Protein AF-A0A9E0XDL9-F1 (afdb_monomer_lite)

Sequence (197 aa):
MTEPNRFPDSVFDRIGFYLPAEQRASFFRYVANLRTLNPNDELLVLAEGMALFTCIARQVPEALGSEREKLLAEFARLCAKHETATTNATADVRTLFAAHQKLLEQNIAAWQNKEQHAAQSLDRIAKRFEETANQCAARLQSTCGELQSATKEHLTAATKAQNWVARVSLETRAWPYFGCTAGGALLALAVAHFLKP

Foldseek 3Di:
DPPDDPADVHLLVVVLVVDDPVCNVVSVVVVVVLVPDDPPDPVNVVVSVVSVVVVCVVVVVVVVVVVVVVVVVVVVVVVVVVVVVVVVVVVVVVVVVVVVVVVVVVVVVVVVVVVVVVVVVVVVVVVVVVVVVVVVVVVVVVVVVVVVVVVVVVVVVVVVVVVVVVVVVVVVVCVVVVVVVVVVVVVVVVVVVVPDD

Secondary structure (DSSP, 8-state):
-PPP-S-TT-HHHHHHHHS-HHHHHHHHHHHHHHTTS-TT-HHHHHHHHHHHHHHHHHHHHHHHHHHHHHHHHHHHHHHHHHHHHHHHHHHHHHHHHHHHHHHHHHHHHHHHHHHHHHHHHHHHHHHHHHHHHHHHHHHHHHHHHHHHHHHHHHHHHHHHHHHHHHHHHHHHHHHHHHHHHHHHHHHHHHHHHH---

Radius of gyration: 73.57 Å; chains: 1; bounding box: 126×36×202 Å

pLDDT: mean 85.9, std 15.38, range [40.66, 98.31]

Structure (mmCIF, N/CA/C/O backbone):
data_AF-A0A9E0XDL9-F1
#
_entry.id   AF-A0A9E0XDL9-F1
#
loop_
_atom_site.group_PDB
_atom_site.id
_atom_site.type_symbol
_atom_site.label_atom_id
_atom_site.label_alt_id
_atom_site.label_comp_id
_atom_site.label_asym_id
_atom_site.label_entity_id
_atom_site.label_seq_id
_atom_site.pdbx_PDB_ins_code
_atom_site.Cartn_x
_atom_site.Cartn_y
_atom_site.Cartn_z
_atom_site.occupancy
_atom_site.B_iso_or_equiv
_atom_site.auth_seq_id
_atom_site.auth_comp_id
_atom_site.auth_asym_id
_atom_site.auth_atom_id
_atom_site.pdbx_PDB_model_num
ATOM 1 N N . MET A 1 1 ? 50.343 28.658 -40.336 1.00 40.66 1 MET A N 1
ATOM 2 C CA . MET A 1 1 ? 49.157 27.931 -39.846 1.00 40.66 1 MET A CA 1
ATOM 3 C C . MET A 1 1 ? 48.959 26.758 -40.783 1.00 40.66 1 MET A C 1
ATOM 5 O O . MET A 1 1 ? 48.696 26.987 -41.952 1.00 40.66 1 MET A O 1
ATOM 9 N N . THR A 1 2 ? 49.239 25.540 -40.333 1.00 47.91 2 THR A N 1
ATOM 10 C CA . THR A 1 2 ? 49.012 24.319 -41.114 1.00 47.91 2 THR A CA 1
ATOM 11 C C . THR A 1 2 ? 47.506 24.113 -41.221 1.00 47.91 2 THR A C 1
ATOM 13 O O . THR A 1 2 ? 46.828 24.105 -40.193 1.00 47.91 2 THR A O 1
ATOM 16 N N . GLU A 1 3 ? 46.975 24.028 -42.441 1.00 56.47 3 GLU A N 1
ATOM 17 C CA . GLU A 1 3 ? 45.549 23.778 -42.649 1.00 56.47 3 GLU A CA 1
ATOM 18 C C . GLU A 1 3 ? 45.154 22.459 -41.963 1.00 56.47 3 GLU A C 1
ATOM 20 O O . GLU A 1 3 ? 45.900 21.477 -42.054 1.00 56.47 3 GLU A O 1
ATOM 25 N N . PRO A 1 4 ? 44.032 22.428 -41.219 1.00 60.19 4 PRO A N 1
ATOM 26 C CA . PRO A 1 4 ? 43.606 21.224 -40.527 1.00 60.19 4 PRO A CA 1
ATOM 27 C C . PRO A 1 4 ? 43.381 20.115 -41.552 1.00 60.19 4 PRO A C 1
ATOM 29 O O . PRO A 1 4 ? 42.700 20.317 -42.558 1.00 60.19 4 PRO A O 1
ATOM 32 N N . ASN A 1 5 ? 43.948 18.935 -41.291 1.00 63.34 5 ASN A N 1
ATOM 33 C CA . ASN A 1 5 ? 43.618 17.740 -42.054 1.00 63.34 5 ASN A CA 1
ATOM 34 C C . ASN A 1 5 ? 42.093 17.564 -41.970 1.00 63.34 5 ASN A C 1
ATOM 36 O O . ASN A 1 5 ? 41.563 17.376 -40.876 1.00 63.34 5 ASN A O 1
ATOM 40 N N . ARG A 1 6 ? 41.390 17.684 -43.102 1.00 64.06 6 ARG A N 1
ATOM 41 C CA . ARG A 1 6 ? 39.929 17.512 -43.177 1.00 64.06 6 ARG A CA 1
ATOM 42 C C . ARG A 1 6 ? 39.499 16.051 -43.303 1.00 64.06 6 ARG A C 1
ATOM 44 O O . ARG A 1 6 ? 38.322 15.734 -43.179 1.00 64.06 6 ARG A O 1
ATOM 51 N N . PHE A 1 7 ? 40.462 15.149 -43.495 1.00 64.56 7 PHE A N 1
ATOM 52 C CA . PHE A 1 7 ? 40.232 13.718 -43.672 1.00 64.56 7 PHE A CA 1
ATOM 53 C C . PHE A 1 7 ? 40.829 12.777 -42.594 1.00 64.56 7 PHE A C 1
ATOM 55 O O . PHE A 1 7 ? 41.010 11.600 -42.915 1.00 64.56 7 PHE A O 1
ATOM 62 N N . PRO A 1 8 ? 41.154 13.181 -41.347 1.00 53.66 8 PRO A N 1
ATOM 63 C CA . PRO A 1 8 ? 41.565 12.224 -40.328 1.00 53.66 8 PRO A CA 1
ATOM 64 C C . PRO A 1 8 ? 40.328 11.430 -39.886 1.00 53.66 8 PRO A C 1
ATOM 66 O O . PRO A 1 8 ? 39.289 12.017 -39.592 1.00 53.66 8 PRO A O 1
ATOM 69 N N . ASP A 1 9 ? 40.427 10.098 -39.901 1.00 60.62 9 ASP A N 1
ATOM 70 C CA . ASP A 1 9 ? 39.333 9.165 -39.585 1.00 60.62 9 ASP A CA 1
ATOM 71 C C . ASP A 1 9 ? 38.046 9.429 -40.392 1.00 60.62 9 ASP A C 1
ATOM 73 O O . ASP A 1 9 ? 36.953 9.583 -39.837 1.00 60.62 9 ASP A O 1
ATOM 77 N N . SER A 1 10 ? 38.186 9.536 -41.722 1.00 68.88 10 SER A N 1
ATOM 78 C CA . SER A 1 10 ? 37.184 10.183 -42.572 1.00 68.88 10 SER A CA 1
ATOM 79 C C . SER A 1 10 ? 35.778 9.582 -42.423 1.00 68.88 10 SER A C 1
ATOM 81 O O . SER A 1 10 ? 35.552 8.375 -42.528 1.00 68.88 10 SER A O 1
ATOM 83 N N . VAL A 1 11 ? 34.793 10.461 -42.217 1.00 79.62 11 VAL A N 1
ATOM 84 C CA . VAL A 1 11 ? 33.354 10.136 -42.190 1.00 79.62 11 VAL A CA 1
ATOM 85 C C . VAL A 1 11 ? 32.950 9.332 -43.434 1.00 79.62 11 VAL A C 1
ATOM 87 O O . VAL A 1 11 ? 32.096 8.448 -43.369 1.00 79.62 11 VAL A O 1
ATOM 90 N N . PHE A 1 12 ? 33.630 9.579 -44.554 1.00 86.25 12 PHE A N 1
ATOM 91 C CA . PHE A 1 12 ? 33.485 8.827 -45.790 1.00 86.25 12 PHE A CA 1
ATOM 92 C C . PHE A 1 12 ? 33.880 7.353 -45.643 1.00 86.25 12 PHE A C 1
ATOM 94 O O . PHE A 1 12 ? 33.123 6.494 -46.082 1.00 86.25 12 PHE A O 1
ATOM 101 N N . ASP A 1 13 ? 34.987 7.024 -44.974 1.00 86.88 13 ASP A N 1
ATOM 102 C CA . ASP A 1 13 ? 35.375 5.625 -44.745 1.00 86.88 13 ASP A CA 1
ATOM 103 C C . ASP A 1 13 ? 34.307 4.886 -43.923 1.00 86.88 13 ASP A C 1
ATOM 105 O O . ASP A 1 13 ? 33.938 3.756 -44.250 1.00 86.88 13 ASP A O 1
ATOM 109 N N . ARG A 1 14 ? 33.711 5.562 -42.928 1.00 86.31 14 ARG A N 1
ATOM 110 C CA . ARG A 1 14 ? 32.585 5.030 -42.139 1.00 86.31 14 ARG A CA 1
ATOM 111 C C . ARG A 1 14 ? 31.349 4.754 -43.000 1.00 86.31 14 ARG A C 1
ATOM 113 O O . ARG A 1 14 ? 30.738 3.696 -42.864 1.00 86.31 14 ARG A O 1
ATOM 120 N N . ILE A 1 15 ? 31.012 5.664 -43.915 1.00 88.94 15 ILE A N 1
ATOM 121 C CA . ILE A 1 15 ? 29.925 5.463 -44.888 1.00 88.94 15 ILE A CA 1
ATOM 122 C C . ILE A 1 15 ? 30.228 4.281 -45.809 1.00 88.94 15 ILE A C 1
ATOM 124 O O . ILE A 1 15 ? 29.339 3.471 -46.068 1.00 88.94 15 ILE A O 1
ATOM 128 N N . GLY A 1 16 ? 31.482 4.124 -46.240 1.00 88.12 16 GLY A N 1
ATOM 129 C CA . GLY A 1 16 ? 31.923 2.991 -47.050 1.00 88.12 16 GLY A CA 1
ATOM 130 C C . GLY A 1 16 ? 31.598 1.635 -46.413 1.00 88.12 16 GLY A C 1
ATOM 131 O O . GLY A 1 16 ? 31.180 0.715 -47.116 1.00 88.12 16 GLY A O 1
ATOM 132 N N . PHE A 1 17 ? 31.691 1.511 -45.084 1.00 85.38 17 PHE A N 1
ATOM 133 C CA . PHE A 1 17 ? 31.287 0.290 -44.373 1.00 85.38 17 PHE A CA 1
ATOM 134 C C . PHE A 1 17 ? 29.773 0.044 -44.382 1.00 85.38 17 PHE A C 1
ATOM 136 O O . PHE A 1 17 ? 29.347 -1.113 -44.384 1.00 85.38 17 PHE A O 1
ATOM 143 N N . TYR A 1 18 ? 28.956 1.099 -44.427 1.00 85.69 18 TYR A N 1
ATOM 144 C CA . TYR A 1 18 ? 27.495 0.986 -44.478 1.00 85.69 18 TYR A CA 1
ATOM 145 C C . TYR A 1 18 ? 26.959 0.620 -45.865 1.00 85.69 18 TYR A C 1
ATOM 147 O O . TYR A 1 18 ? 25.835 0.126 -45.965 1.00 85.69 18 TYR A O 1
ATOM 155 N N . LEU A 1 19 ? 27.736 0.846 -46.926 1.00 88.69 19 LEU A N 1
ATOM 156 C CA . LEU A 1 19 ? 27.315 0.548 -48.293 1.00 88.69 19 LEU A CA 1
ATOM 157 C C . LEU A 1 19 ? 27.402 -0.957 -48.614 1.00 88.69 19 LEU A C 1
ATOM 159 O O . LEU A 1 19 ? 28.302 -1.645 -48.112 1.00 88.69 19 LEU A O 1
ATOM 163 N N . PRO A 1 20 ? 26.523 -1.481 -49.492 1.00 92.25 20 PRO A N 1
ATOM 164 C CA . PRO A 1 20 ? 26.656 -2.821 -50.062 1.00 92.25 20 PRO A CA 1
ATOM 165 C C . PRO A 1 20 ? 27.993 -2.999 -50.786 1.00 92.25 20 PRO A C 1
ATOM 167 O O . PRO A 1 20 ? 28.496 -2.053 -51.393 1.00 92.25 20 PRO A O 1
ATOM 170 N N . ALA A 1 21 ? 28.549 -4.215 -50.765 1.00 89.56 21 ALA A N 1
ATOM 171 C CA . ALA A 1 21 ? 29.882 -4.507 -51.307 1.00 89.56 21 ALA A CA 1
ATOM 172 C C . ALA A 1 21 ? 30.071 -4.021 -52.758 1.00 89.56 21 ALA A C 1
ATOM 174 O O . ALA A 1 21 ? 31.115 -3.462 -53.088 1.00 89.56 21 ALA A O 1
ATOM 175 N N . GLU A 1 22 ? 29.030 -4.146 -53.581 1.00 92.25 22 GLU A N 1
ATOM 176 C CA . GLU A 1 22 ? 29.006 -3.732 -54.989 1.00 92.25 22 GLU A CA 1
ATOM 177 C C . GLU A 1 22 ? 29.182 -2.215 -55.187 1.00 92.25 22 GLU A C 1
ATOM 179 O O . GLU A 1 22 ? 29.726 -1.774 -56.197 1.00 92.25 22 GLU A O 1
ATOM 184 N N . GLN A 1 23 ? 28.763 -1.397 -54.217 1.00 91.06 23 GLN A N 1
ATOM 185 C CA . GLN A 1 23 ? 28.788 0.067 -54.317 1.00 91.06 23 GLN A CA 1
ATOM 186 C C . GLN A 1 23 ? 30.051 0.688 -53.704 1.00 91.06 23 GLN A C 1
ATOM 188 O O . GL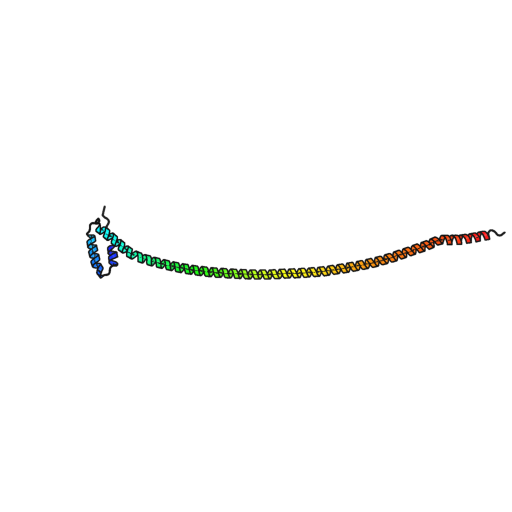N A 1 23 ? 30.403 1.824 -54.030 1.00 91.06 23 GLN A O 1
ATOM 193 N N . ARG A 1 24 ? 30.767 -0.054 -52.847 1.00 90.75 24 ARG A N 1
ATOM 194 C CA . ARG A 1 24 ? 31.931 0.454 -52.097 1.00 90.75 24 ARG A CA 1
ATOM 195 C C . ARG A 1 24 ? 33.054 0.934 -53.007 1.00 90.75 24 ARG A C 1
ATOM 197 O O . ARG A 1 24 ? 33.595 2.010 -52.779 1.00 90.75 24 ARG A O 1
ATOM 204 N N . ALA A 1 25 ? 33.382 0.169 -54.048 1.00 90.69 25 ALA A N 1
ATOM 205 C CA . ALA A 1 25 ? 34.462 0.519 -54.972 1.00 90.69 25 ALA A CA 1
ATOM 206 C C . ALA A 1 25 ? 34.190 1.854 -55.691 1.00 90.69 25 ALA A C 1
ATOM 208 O O . ALA A 1 25 ? 35.051 2.734 -55.736 1.00 90.69 25 ALA A O 1
ATOM 209 N N . SER A 1 26 ? 32.966 2.033 -56.195 1.00 91.06 26 SER A N 1
ATOM 210 C CA . SER A 1 26 ? 32.532 3.271 -56.851 1.00 91.06 26 SER A CA 1
ATOM 211 C C . SER A 1 26 ? 32.531 4.458 -55.888 1.00 91.06 26 SER A C 1
ATOM 213 O O . SER A 1 26 ? 32.991 5.542 -56.247 1.00 91.06 26 SER A O 1
ATOM 215 N N . PHE A 1 27 ? 32.072 4.242 -54.654 1.00 90.88 27 PHE A N 1
ATOM 216 C CA . PHE A 1 27 ? 32.066 5.255 -53.605 1.00 90.88 27 PHE A CA 1
ATOM 217 C C . PHE A 1 27 ? 33.485 5.703 -53.226 1.00 90.88 27 PHE A C 1
ATOM 219 O O . PHE A 1 27 ? 33.768 6.897 -53.232 1.00 90.88 27 PHE A O 1
ATOM 226 N N . PHE A 1 28 ? 34.418 4.778 -52.983 1.00 89.94 28 PHE A N 1
ATOM 227 C CA . PHE A 1 28 ? 35.798 5.145 -52.649 1.00 89.94 28 PHE A CA 1
ATOM 228 C C . PHE A 1 28 ? 36.526 5.837 -53.803 1.00 89.94 28 PHE A C 1
ATOM 230 O O . PHE A 1 28 ? 37.341 6.727 -53.560 1.00 89.94 28 PHE A O 1
ATOM 237 N N . ARG A 1 29 ? 36.195 5.507 -55.059 1.00 90.69 29 ARG A N 1
ATOM 238 C CA . ARG A 1 29 ? 36.693 6.252 -56.224 1.00 90.69 29 ARG A CA 1
ATOM 239 C C . ARG A 1 29 ? 36.191 7.699 -56.230 1.00 90.69 29 ARG A C 1
ATOM 241 O O . ARG A 1 29 ? 36.959 8.607 -56.526 1.00 90.69 29 ARG A O 1
ATOM 248 N N . TYR A 1 30 ? 34.930 7.925 -55.866 1.00 88.75 30 TYR A N 1
ATOM 249 C CA . TYR A 1 30 ? 34.380 9.273 -55.708 1.00 88.75 30 TYR A CA 1
ATOM 250 C C . TYR A 1 30 ? 35.056 10.039 -54.559 1.00 88.75 30 TYR A C 1
ATOM 252 O O . TYR A 1 30 ? 35.463 11.183 -54.739 1.00 88.75 30 TYR A O 1
ATOM 260 N N . VAL A 1 31 ? 35.277 9.393 -53.411 1.00 88.56 31 VAL A N 1
ATOM 261 C CA . VAL A 1 31 ? 35.998 9.983 -52.266 1.00 88.56 31 VAL A CA 1
ATOM 262 C C . VAL A 1 31 ? 37.446 10.332 -52.626 1.00 88.56 31 VAL A C 1
ATOM 264 O O . VAL A 1 31 ? 37.942 11.382 -52.222 1.00 88.56 31 VAL A O 1
ATOM 267 N N . ALA A 1 32 ? 38.125 9.498 -53.420 1.00 87.81 32 ALA A N 1
ATOM 268 C CA . ALA A 1 32 ? 39.466 9.798 -53.918 1.00 87.81 32 ALA A CA 1
ATOM 269 C C . ALA A 1 32 ? 39.489 11.071 -54.779 1.00 87.81 32 ALA A C 1
ATOM 271 O O . ALA A 1 32 ? 40.411 11.869 -54.638 1.00 87.81 32 ALA A O 1
ATOM 272 N N . ASN A 1 33 ? 38.454 11.303 -55.595 1.00 88.12 33 ASN A N 1
ATOM 273 C CA . ASN A 1 33 ? 38.317 12.549 -56.349 1.00 88.12 33 ASN A CA 1
ATOM 274 C C . ASN A 1 33 ? 38.070 13.746 -55.418 1.00 88.12 33 ASN A C 1
ATOM 276 O O . ASN A 1 33 ? 38.718 14.774 -55.584 1.00 88.12 33 ASN A O 1
ATOM 280 N N . LEU A 1 34 ? 37.208 13.617 -54.403 1.00 86.12 34 LEU A N 1
ATOM 281 C CA . LEU A 1 34 ? 36.960 14.696 -53.433 1.00 86.12 34 LEU A CA 1
ATOM 282 C C . LEU A 1 34 ? 38.228 15.136 -52.683 1.00 86.12 34 LEU A C 1
ATOM 284 O O . LEU A 1 34 ? 38.388 16.318 -52.401 1.00 86.12 34 LEU A O 1
ATOM 288 N N . ARG A 1 35 ? 39.164 14.214 -52.418 1.00 84.25 35 ARG A N 1
ATOM 289 C CA . ARG A 1 35 ? 40.460 14.514 -51.776 1.00 84.25 35 ARG A CA 1
ATOM 290 C C . ARG A 1 35 ? 41.393 15.382 -52.633 1.00 84.25 35 ARG A C 1
ATOM 292 O O . ARG A 1 35 ? 42.390 15.871 -52.114 1.00 84.25 35 ARG A O 1
ATOM 299 N N . THR A 1 36 ? 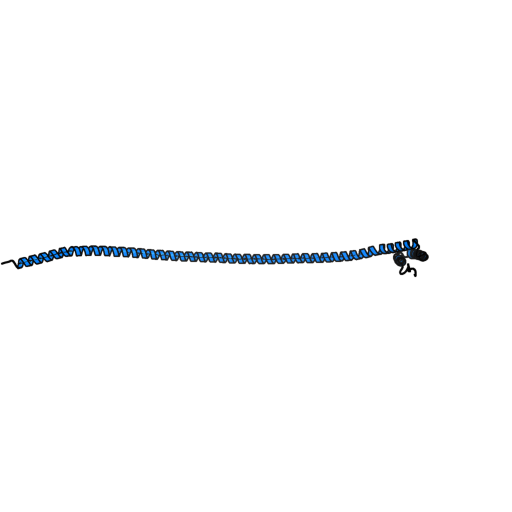41.095 15.552 -53.923 1.00 87.06 36 THR A N 1
ATOM 300 C CA . THR A 1 36 ? 41.867 16.416 -54.838 1.00 87.06 36 THR A CA 1
ATOM 301 C C . THR A 1 36 ? 41.352 17.855 -54.897 1.00 87.06 36 THR A C 1
ATOM 303 O O . THR A 1 36 ? 42.033 18.713 -55.457 1.00 87.06 36 THR A O 1
ATOM 306 N N . LEU A 1 37 ? 40.171 18.129 -54.329 1.00 85.00 37 LEU A N 1
ATOM 307 C CA . LEU A 1 37 ? 39.573 19.463 -54.317 1.00 85.00 37 LEU A CA 1
ATOM 308 C C . LEU A 1 37 ? 40.304 20.402 -53.350 1.00 85.00 37 LEU A C 1
ATOM 310 O O . LEU A 1 37 ? 40.953 19.966 -52.397 1.00 85.00 37 LEU A O 1
ATOM 314 N N . ASN A 1 38 ? 40.179 21.711 -53.593 1.00 84.56 38 ASN A N 1
ATOM 315 C CA . ASN A 1 38 ? 40.710 22.717 -52.678 1.00 84.56 38 ASN A CA 1
ATOM 316 C C . ASN A 1 38 ? 40.010 22.576 -51.312 1.00 84.56 38 ASN A C 1
ATOM 318 O O . ASN A 1 38 ? 38.789 22.427 -51.276 1.00 84.56 38 ASN A O 1
ATOM 322 N N . PRO A 1 39 ? 40.730 22.664 -50.182 1.00 79.50 39 PRO A N 1
ATOM 323 C CA . PRO A 1 39 ? 40.111 22.630 -48.861 1.00 79.50 39 PRO A CA 1
ATOM 324 C C . PRO A 1 39 ? 38.979 23.652 -48.687 1.00 79.50 39 PRO A C 1
ATOM 326 O O . PRO A 1 39 ? 38.000 23.361 -48.017 1.00 79.50 39 PRO A O 1
ATOM 329 N N . ASN A 1 40 ? 39.050 24.826 -49.314 1.00 81.06 40 ASN A N 1
ATOM 330 C CA . ASN A 1 40 ? 38.005 25.853 -49.232 1.00 81.06 40 ASN A CA 1
ATOM 331 C C . ASN A 1 40 ? 36.933 25.742 -50.331 1.00 81.06 40 ASN A C 1
ATOM 333 O O . ASN A 1 40 ? 36.144 26.668 -50.501 1.00 81.06 40 ASN A O 1
ATOM 337 N N . ASP A 1 41 ? 36.898 24.636 -51.076 1.00 88.25 41 ASP A N 1
ATOM 338 C CA . ASP A 1 41 ? 35.874 24.377 -52.087 1.00 88.25 41 ASP A CA 1
ATOM 339 C C . ASP A 1 41 ? 34.503 24.143 -51.426 1.00 88.25 41 ASP A C 1
ATOM 341 O O . ASP A 1 41 ? 34.346 23.292 -50.543 1.00 88.25 41 ASP A O 1
ATOM 345 N N . GLU A 1 42 ? 33.493 24.900 -51.854 1.00 87.44 42 GLU A N 1
ATOM 346 C CA . GLU A 1 42 ? 32.126 24.813 -51.332 1.00 87.44 42 GLU A CA 1
ATOM 347 C C . GLU A 1 42 ? 31.508 23.423 -51.546 1.00 87.44 42 GLU A C 1
ATOM 349 O O . GLU A 1 42 ? 30.749 22.944 -50.700 1.00 87.44 42 GLU A O 1
ATOM 354 N N . LEU A 1 43 ? 31.865 22.733 -52.637 1.00 86.50 43 LEU A N 1
ATOM 355 C CA . LEU A 1 43 ? 31.385 21.379 -52.921 1.00 86.50 43 LEU A CA 1
ATOM 356 C C . LEU A 1 43 ? 31.984 20.355 -51.958 1.00 86.50 43 LEU A C 1
ATOM 358 O O . LEU A 1 43 ? 31.297 19.405 -51.575 1.00 86.50 43 LEU A O 1
ATOM 362 N N . LEU A 1 44 ? 33.237 20.551 -51.537 1.00 86.44 44 LEU A N 1
ATOM 363 C CA . LEU A 1 44 ? 33.864 19.701 -50.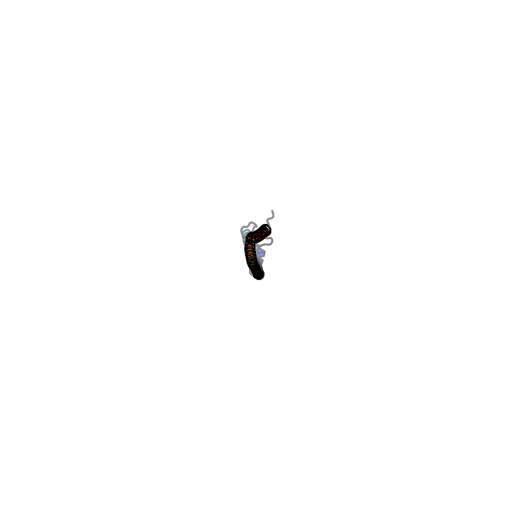528 1.00 86.44 44 LEU A CA 1
ATOM 364 C C . LEU A 1 44 ? 33.185 19.894 -49.166 1.00 86.44 44 LEU A C 1
ATOM 366 O O . LEU A 1 44 ? 32.821 18.909 -48.524 1.00 86.44 44 LEU A O 1
ATOM 370 N N . VAL A 1 45 ? 32.923 21.145 -48.772 1.00 86.19 45 VAL A N 1
ATOM 371 C CA . VAL A 1 45 ? 32.192 21.470 -47.532 1.00 86.19 45 VAL A CA 1
ATOM 372 C C . VAL A 1 45 ? 30.784 20.863 -47.541 1.00 86.19 45 VAL A C 1
ATOM 374 O O . VAL A 1 45 ? 30.347 20.275 -46.549 1.00 86.19 45 VAL A O 1
ATOM 377 N N . LEU A 1 46 ? 30.072 20.950 -48.669 1.00 88.62 46 LEU A N 1
ATOM 378 C CA . LEU A 1 46 ? 28.751 20.342 -48.822 1.00 88.62 46 LEU A CA 1
ATOM 379 C C . LEU A 1 46 ? 28.812 18.810 -48.712 1.00 88.62 46 LEU A C 1
ATOM 381 O O . LEU A 1 46 ? 27.996 18.212 -48.008 1.00 88.62 46 LEU A O 1
ATOM 385 N N . ALA A 1 47 ? 29.781 18.172 -49.373 1.00 87.31 47 ALA A N 1
ATOM 386 C CA . ALA A 1 47 ? 29.961 16.723 -49.326 1.00 87.31 47 ALA A CA 1
ATOM 387 C C . ALA A 1 47 ? 30.289 16.225 -47.908 1.00 87.31 47 ALA A C 1
ATOM 389 O O . ALA A 1 47 ? 29.755 15.201 -47.479 1.00 87.31 47 ALA A O 1
ATOM 390 N N . GLU A 1 48 ? 31.116 16.960 -47.161 1.00 85.50 48 GLU A N 1
ATOM 391 C CA . GLU A 1 48 ? 31.417 16.689 -45.750 1.00 85.50 48 GLU A CA 1
ATOM 392 C C . GLU A 1 48 ? 30.163 16.812 -44.873 1.00 85.50 48 GLU A C 1
ATOM 394 O O . GLU A 1 48 ? 29.869 15.913 -44.080 1.00 85.50 48 GLU A O 1
ATOM 399 N N . GLY A 1 49 ? 29.373 17.874 -45.064 1.00 87.25 49 GLY A N 1
ATOM 400 C CA . GLY A 1 49 ? 28.097 18.056 -44.371 1.00 87.25 49 GLY A CA 1
ATOM 401 C C . GLY A 1 49 ? 27.129 16.901 -44.636 1.00 87.25 49 GLY A C 1
ATOM 402 O O . GLY A 1 49 ? 26.595 16.304 -43.700 1.00 87.25 49 GLY A O 1
ATOM 403 N N . MET A 1 50 ? 26.950 16.517 -45.902 1.00 89.75 50 MET A N 1
ATOM 404 C CA . MET A 1 50 ? 26.105 15.379 -46.285 1.00 89.75 50 MET A CA 1
ATOM 405 C C . MET A 1 50 ? 26.612 14.050 -45.714 1.00 89.75 50 MET A C 1
ATOM 407 O O . MET A 1 50 ? 25.809 13.210 -45.297 1.00 89.75 50 MET A O 1
ATOM 411 N N . ALA A 1 51 ? 27.930 13.852 -45.658 1.00 87.44 51 ALA A N 1
ATOM 412 C CA . ALA A 1 51 ? 28.526 12.665 -45.059 1.00 87.44 51 ALA A CA 1
ATOM 413 C C . ALA A 1 51 ? 28.234 12.589 -43.551 1.00 87.44 51 ALA A C 1
ATOM 415 O O . ALA A 1 51 ? 27.844 11.534 -43.037 1.00 87.44 51 ALA A O 1
ATOM 416 N N . LEU A 1 52 ? 28.343 13.718 -42.846 1.00 87.62 52 LEU A N 1
ATOM 417 C CA . LEU A 1 52 ? 27.998 13.806 -41.431 1.00 87.62 52 LEU A CA 1
ATOM 418 C C . LEU A 1 52 ? 26.509 13.516 -41.203 1.00 87.62 52 LEU A C 1
ATOM 420 O O . LEU A 1 52 ? 26.174 12.673 -40.370 1.00 87.62 52 LEU A O 1
ATOM 424 N N . PHE A 1 53 ? 25.620 14.135 -41.989 1.00 90.19 53 PHE A N 1
ATOM 425 C CA . PHE A 1 53 ? 24.180 13.864 -41.928 1.00 90.19 53 PHE A CA 1
ATOM 426 C C . PHE A 1 53 ? 23.858 12.392 -42.182 1.00 90.19 53 PHE A C 1
ATOM 428 O O . PHE A 1 53 ? 23.047 11.819 -41.461 1.00 90.19 53 PHE A O 1
ATOM 435 N N . THR A 1 54 ? 24.522 11.756 -43.148 1.00 89.75 54 THR A N 1
ATOM 436 C CA . THR A 1 54 ? 24.340 10.327 -43.448 1.00 89.75 54 THR A CA 1
ATOM 437 C C . THR A 1 54 ? 24.727 9.450 -42.255 1.00 89.75 54 THR A C 1
ATOM 439 O O . THR A 1 54 ? 24.004 8.515 -41.908 1.00 89.75 54 THR A O 1
ATOM 442 N N . CYS A 1 55 ? 25.837 9.766 -41.581 1.00 88.62 55 CYS A N 1
ATOM 443 C CA . CYS A 1 55 ? 26.247 9.053 -40.373 1.00 88.62 55 CYS A CA 1
ATOM 444 C C . CYS A 1 55 ? 25.248 9.237 -39.224 1.00 88.62 55 CYS A C 1
ATOM 446 O O . CYS A 1 55 ? 24.859 8.252 -38.595 1.00 88.62 55 CYS A O 1
ATOM 448 N N . ILE A 1 56 ? 24.799 10.471 -38.977 1.00 90.19 56 ILE A N 1
ATOM 449 C CA . ILE A 1 56 ? 23.822 10.789 -37.924 1.00 90.19 56 ILE A CA 1
ATOM 450 C C . ILE A 1 56 ? 22.484 10.096 -38.202 1.00 90.19 56 ILE A C 1
ATOM 452 O O . ILE A 1 56 ? 21.932 9.450 -37.313 1.00 90.19 56 ILE A O 1
ATOM 456 N N . ALA A 1 57 ? 21.990 10.163 -39.441 1.00 90.75 57 ALA A N 1
ATOM 457 C CA . ALA A 1 57 ? 20.724 9.560 -39.851 1.00 90.75 57 ALA A CA 1
ATOM 458 C C . ALA A 1 57 ? 20.692 8.040 -39.642 1.00 90.75 57 ALA A C 1
ATOM 460 O O . ALA A 1 57 ? 19.620 7.472 -39.448 1.00 90.75 57 ALA A O 1
ATOM 461 N N . ARG A 1 58 ? 21.856 7.383 -39.649 1.00 88.81 58 ARG A N 1
ATOM 462 C CA . ARG A 1 58 ? 21.973 5.955 -39.347 1.00 88.81 58 ARG A CA 1
ATOM 463 C C . ARG A 1 58 ? 22.155 5.665 -37.855 1.00 88.81 58 ARG A C 1
ATOM 465 O O . ARG A 1 58 ? 21.538 4.734 -37.353 1.00 88.81 58 ARG A O 1
ATOM 472 N N . GLN A 1 59 ? 22.989 6.436 -37.157 1.00 89.88 59 GLN A N 1
ATOM 473 C CA . GLN A 1 59 ? 23.333 6.185 -35.750 1.00 89.88 59 GLN A CA 1
ATOM 474 C C . GLN A 1 59 ? 22.199 6.556 -34.786 1.00 89.88 59 GLN A C 1
ATOM 476 O O . GLN A 1 59 ? 21.968 5.854 -33.803 1.00 89.88 59 GLN A O 1
ATOM 481 N N . VAL A 1 60 ? 21.476 7.647 -35.057 1.00 93.25 60 VAL A N 1
ATOM 482 C CA . VAL A 1 60 ? 20.430 8.146 -34.151 1.00 93.25 60 VAL A CA 1
ATOM 483 C C . VAL A 1 60 ? 19.280 7.147 -33.980 1.00 93.25 60 VAL A C 1
ATOM 485 O O . VAL A 1 60 ? 18.915 6.899 -32.833 1.00 93.25 60 VAL A O 1
ATOM 488 N N . PRO A 1 61 ? 18.721 6.522 -35.038 1.00 95.19 61 PRO A N 1
ATOM 489 C CA . PRO A 1 61 ? 17.676 5.512 -34.865 1.00 95.19 61 PRO A CA 1
ATOM 490 C C . PRO A 1 61 ? 18.117 4.296 -34.040 1.00 95.19 61 PRO A C 1
ATOM 492 O O . PRO A 1 61 ? 17.333 3.795 -33.240 1.00 95.19 61 PRO A O 1
ATOM 495 N N . GLU A 1 62 ? 19.362 3.839 -34.199 1.00 91.81 62 GLU A N 1
ATOM 496 C CA . GLU A 1 62 ? 19.919 2.706 -33.446 1.00 91.81 62 GLU A CA 1
ATOM 497 C C . GLU A 1 62 ? 20.090 3.043 -31.958 1.00 91.81 62 GLU A C 1
ATOM 499 O O . GLU A 1 62 ? 19.643 2.295 -31.081 1.00 91.81 62 GLU A O 1
ATOM 504 N N . ALA A 1 63 ? 20.668 4.212 -31.666 1.00 94.12 63 ALA A N 1
ATOM 505 C CA . ALA A 1 63 ? 20.799 4.710 -30.301 1.00 94.12 63 ALA A CA 1
ATOM 506 C C . ALA A 1 63 ? 19.422 4.921 -29.650 1.00 94.12 63 ALA A C 1
ATOM 508 O O . ALA A 1 63 ? 19.203 4.511 -28.512 1.00 94.12 63 ALA A O 1
ATOM 509 N N . LEU A 1 64 ? 18.466 5.493 -30.390 1.00 96.62 64 LEU A N 1
ATOM 510 C CA . LEU A 1 64 ? 17.100 5.701 -29.917 1.00 96.62 64 LEU A CA 1
ATOM 511 C C . LEU A 1 64 ? 16.374 4.375 -29.655 1.00 96.62 64 LEU A C 1
ATOM 513 O O . LEU A 1 64 ? 15.650 4.267 -28.668 1.00 96.62 64 LEU A O 1
ATOM 517 N N . GLY A 1 65 ? 16.578 3.366 -30.506 1.00 96.31 65 GLY A N 1
ATOM 518 C CA . GLY A 1 65 ? 16.067 2.013 -30.287 1.00 96.31 65 GLY A CA 1
ATOM 519 C C . GLY A 1 65 ? 16.594 1.419 -28.982 1.00 96.31 65 GLY A C 1
ATOM 520 O O . GLY A 1 65 ? 15.808 0.977 -28.146 1.00 96.31 65 GLY A O 1
ATOM 521 N N . SER A 1 66 ? 17.905 1.523 -28.762 1.00 96.19 66 SER A N 1
ATOM 522 C CA . SER A 1 66 ? 18.564 1.033 -27.545 1.00 96.19 66 SER A CA 1
ATOM 523 C C . SER A 1 66 ? 18.058 1.735 -26.278 1.00 96.19 66 SER A C 1
ATOM 525 O O . SER A 1 66 ? 17.761 1.085 -25.276 1.00 96.19 66 SER A O 1
ATOM 527 N N . GLU A 1 67 ? 17.919 3.063 -26.302 1.00 97.50 67 GLU A N 1
ATOM 528 C CA . GLU A 1 67 ? 17.382 3.819 -25.161 1.00 97.50 67 GLU A CA 1
ATOM 529 C C . GLU A 1 67 ? 15.899 3.519 -24.917 1.00 97.50 67 GLU A C 1
ATOM 531 O O . GLU A 1 67 ? 15.469 3.407 -23.767 1.00 97.50 67 GLU A O 1
ATOM 536 N N . ARG A 1 68 ? 15.113 3.308 -25.981 1.00 97.56 68 ARG A N 1
ATOM 537 C CA . ARG A 1 68 ? 13.712 2.887 -25.863 1.00 97.56 68 ARG A CA 1
ATOM 538 C C . ARG A 1 68 ? 13.593 1.533 -25.167 1.00 97.56 68 ARG A C 1
ATOM 540 O O . ARG A 1 68 ? 12.727 1.380 -24.310 1.00 97.56 68 ARG A O 1
ATOM 547 N N . GLU A 1 69 ? 14.439 0.567 -25.508 1.00 97.75 69 GLU A N 1
ATOM 548 C CA . GLU A 1 69 ? 14.442 -0.752 -24.863 1.00 97.75 69 GLU A CA 1
ATOM 549 C C . GLU A 1 69 ? 14.798 -0.663 -23.377 1.00 97.75 69 GLU A C 1
ATOM 551 O O . GLU A 1 69 ? 14.085 -1.225 -22.542 1.00 97.75 69 GLU A O 1
ATOM 556 N N . LYS A 1 70 ? 15.835 0.109 -23.025 1.00 97.56 70 LYS A N 1
ATOM 557 C CA . LYS A 1 70 ? 16.200 0.364 -21.620 1.00 97.56 70 LYS A CA 1
ATOM 558 C C . LYS A 1 70 ? 15.051 1.006 -20.850 1.00 97.56 70 LYS A C 1
ATOM 560 O O . LYS A 1 70 ? 14.731 0.574 -19.744 1.00 97.56 70 LYS A O 1
ATOM 565 N N . LEU A 1 71 ? 14.404 2.008 -21.443 1.00 98.12 71 LEU A N 1
ATOM 566 C CA . LEU A 1 71 ? 13.286 2.704 -20.821 1.00 98.12 71 LEU A CA 1
ATOM 567 C C . LEU A 1 71 ? 12.088 1.768 -20.603 1.00 98.12 71 LEU A C 1
ATOM 569 O O . LEU A 1 71 ? 11.482 1.790 -19.535 1.00 98.12 71 LEU A O 1
ATOM 573 N N . LEU A 1 72 ? 11.769 0.911 -21.577 1.00 98.19 72 LEU A N 1
ATOM 574 C CA . LEU A 1 72 ? 10.717 -0.101 -21.435 1.00 98.19 72 LEU A CA 1
ATOM 575 C C . LEU A 1 72 ? 11.040 -1.115 -20.330 1.00 98.19 72 LEU A C 1
ATOM 577 O O . LEU A 1 72 ? 10.150 -1.464 -19.554 1.00 98.19 72 LEU A O 1
ATOM 581 N N . ALA A 1 73 ? 12.297 -1.548 -20.217 1.00 98.12 73 ALA A N 1
ATOM 582 C CA . ALA A 1 73 ? 12.733 -2.441 -19.147 1.00 98.12 73 ALA A CA 1
ATOM 583 C C . ALA A 1 73 ? 12.603 -1.783 -17.761 1.00 98.12 73 ALA A C 1
ATOM 585 O O . ALA A 1 73 ? 12.083 -2.398 -16.827 1.00 98.12 73 ALA A O 1
ATOM 586 N N . GLU A 1 74 ? 13.004 -0.516 -17.630 1.00 98.12 74 GLU A N 1
ATOM 587 C CA . GLU A 1 74 ? 12.844 0.247 -16.388 1.00 98.12 74 GLU A CA 1
ATOM 588 C C . GLU A 1 74 ? 11.372 0.476 -16.030 1.00 98.12 74 GLU A C 1
ATOM 590 O O . GLU A 1 74 ? 10.992 0.311 -14.869 1.00 98.12 74 GLU A O 1
ATOM 595 N N . PHE A 1 75 ? 10.515 0.777 -17.010 1.00 98.25 75 PHE A N 1
ATOM 596 C CA . PHE A 1 75 ? 9.074 0.883 -16.779 1.00 98.25 75 PHE A CA 1
ATOM 597 C C . PHE A 1 75 ? 8.472 -0.441 -16.312 1.00 98.25 75 PHE A C 1
ATOM 599 O O . PHE A 1 75 ? 7.748 -0.450 -15.319 1.00 98.25 75 PHE A O 1
ATOM 606 N N . ALA A 1 76 ? 8.808 -1.561 -16.955 1.00 98.25 76 ALA A N 1
ATOM 607 C CA . ALA A 1 76 ? 8.340 -2.879 -16.530 1.00 98.25 76 ALA A CA 1
ATOM 608 C C . ALA A 1 76 ? 8.774 -3.193 -15.087 1.00 98.25 76 ALA A C 1
ATOM 610 O O . ALA A 1 76 ? 7.968 -3.644 -14.268 1.00 98.25 76 ALA A O 1
ATOM 611 N N . ARG A 1 77 ? 10.027 -2.875 -14.741 1.00 98.31 77 ARG A N 1
ATOM 612 C CA . ARG A 1 77 ? 10.566 -3.032 -13.384 1.00 98.31 77 ARG A CA 1
ATOM 613 C C . ARG A 1 77 ? 9.831 -2.157 -12.364 1.00 98.31 77 ARG A C 1
ATOM 615 O O . ARG A 1 77 ? 9.519 -2.623 -11.267 1.00 98.31 77 ARG A O 1
ATOM 622 N N . LEU A 1 78 ? 9.551 -0.899 -12.705 1.00 98.31 78 LEU A N 1
ATOM 623 C CA . LEU A 1 78 ? 8.799 0.028 -11.855 1.00 98.31 78 LEU A CA 1
ATOM 624 C C . LEU A 1 78 ? 7.357 -0.438 -11.646 1.00 98.31 78 LEU A C 1
ATOM 626 O O . LEU A 1 78 ? 6.890 -0.423 -10.508 1.00 98.31 78 LEU A O 1
ATOM 630 N N . CYS A 1 79 ? 6.681 -0.904 -12.699 1.00 98.31 79 CYS A N 1
ATOM 631 C CA . CYS A 1 79 ? 5.337 -1.472 -12.607 1.00 98.31 79 CYS A CA 1
ATOM 632 C C . CYS A 1 79 ? 5.305 -2.685 -11.670 1.00 98.31 79 CYS A C 1
ATOM 634 O O . CYS A 1 79 ? 4.493 -2.704 -10.749 1.00 98.31 79 CYS A O 1
ATOM 636 N N . ALA A 1 80 ? 6.236 -3.632 -11.817 1.00 98.25 80 ALA A N 1
ATOM 637 C CA . ALA A 1 80 ? 6.321 -4.803 -10.939 1.00 98.25 80 ALA A CA 1
ATOM 638 C C . ALA A 1 80 ? 6.572 -4.418 -9.468 1.00 98.25 80 ALA A C 1
ATOM 640 O O . ALA A 1 80 ? 5.954 -4.961 -8.546 1.00 98.25 80 ALA A O 1
ATOM 641 N N . LYS A 1 81 ? 7.454 -3.435 -9.231 1.00 98.12 81 LYS A N 1
ATOM 642 C CA . LYS A 1 81 ? 7.716 -2.908 -7.885 1.00 98.12 81 LYS A CA 1
ATOM 643 C C . LYS A 1 81 ? 6.477 -2.233 -7.295 1.00 98.12 81 LYS A C 1
ATOM 645 O O . LYS A 1 81 ? 6.184 -2.430 -6.118 1.00 98.12 81 LYS A O 1
ATOM 650 N N . HIS A 1 82 ? 5.766 -1.441 -8.093 1.00 98.06 82 HIS A N 1
ATOM 651 C CA . HIS A 1 82 ? 4.549 -0.756 -7.669 1.00 98.06 82 HIS A CA 1
ATOM 652 C C . HIS A 1 82 ? 3.424 -1.745 -7.354 1.00 98.06 82 HIS A C 1
ATOM 654 O O . HIS A 1 82 ? 2.761 -1.604 -6.329 1.00 98.06 82 HIS A O 1
ATOM 660 N N . GLU A 1 83 ? 3.229 -2.760 -8.195 1.00 98.06 83 GLU A N 1
ATOM 661 C CA . GLU A 1 83 ? 2.253 -3.825 -7.966 1.00 98.06 83 GLU A CA 1
ATOM 662 C C . GLU A 1 83 ? 2.533 -4.525 -6.635 1.00 98.06 83 GLU A C 1
ATOM 664 O O . GLU A 1 83 ? 1.668 -4.539 -5.763 1.00 98.06 83 GLU A O 1
ATOM 669 N N . THR A 1 84 ? 3.778 -4.961 -6.423 1.00 98.00 84 THR A N 1
ATOM 670 C CA . THR A 1 84 ? 4.201 -5.614 -5.174 1.00 98.00 84 THR A CA 1
ATOM 671 C C . THR A 1 84 ? 4.002 -4.710 -3.951 1.00 98.00 84 THR A C 1
ATOM 673 O O . THR A 1 84 ? 3.516 -5.147 -2.909 1.00 98.00 84 THR A O 1
ATOM 676 N N . ALA A 1 85 ? 4.363 -3.428 -4.051 1.00 97.88 85 ALA A N 1
ATOM 677 C CA . ALA A 1 85 ? 4.162 -2.474 -2.962 1.00 97.88 85 ALA A CA 1
ATOM 678 C C . ALA A 1 85 ? 2.671 -2.287 -2.639 1.00 97.88 85 ALA A C 1
ATOM 680 O O . ALA A 1 85 ? 2.287 -2.257 -1.471 1.00 97.88 85 ALA A O 1
ATOM 681 N N . THR A 1 86 ? 1.829 -2.208 -3.670 1.00 97.88 86 THR A N 1
ATOM 682 C CA . THR A 1 86 ? 0.380 -2.020 -3.526 1.00 97.88 86 THR A CA 1
ATOM 683 C C . THR A 1 86 ? -0.289 -3.253 -2.922 1.00 97.88 86 THR A C 1
ATOM 685 O O . THR A 1 86 ? -1.130 -3.125 -2.027 1.00 97.88 86 THR A O 1
ATOM 688 N N . THR A 1 87 ? 0.099 -4.457 -3.353 1.00 97.56 87 THR A N 1
ATOM 689 C CA . THR A 1 87 ? -0.416 -5.711 -2.785 1.00 97.56 87 THR A CA 1
ATOM 690 C C . THR A 1 87 ? -0.021 -5.858 -1.321 1.00 97.56 87 THR A C 1
ATOM 692 O O . THR A 1 87 ? -0.867 -6.206 -0.498 1.00 97.56 87 THR A O 1
ATOM 695 N N . ASN A 1 88 ? 1.227 -5.525 -0.978 1.00 97.88 88 ASN A N 1
ATOM 696 C CA . ASN A 1 88 ? 1.712 -5.579 0.400 1.00 97.88 88 ASN A CA 1
ATOM 697 C C . ASN A 1 88 ? 0.977 -4.570 1.286 1.00 97.88 88 ASN A C 1
ATOM 699 O O . ASN A 1 88 ? 0.433 -4.955 2.314 1.00 97.88 88 ASN A O 1
ATOM 703 N N . ALA A 1 89 ? 0.849 -3.314 0.847 1.00 97.62 89 ALA A N 1
ATOM 704 C CA . ALA A 1 89 ? 0.100 -2.300 1.587 1.00 97.62 89 ALA A CA 1
ATOM 705 C C . ALA A 1 89 ? -1.368 -2.711 1.808 1.00 97.62 89 ALA A C 1
ATOM 707 O O . ALA A 1 89 ? -1.923 -2.508 2.886 1.00 97.62 89 ALA A O 1
ATOM 708 N N . THR A 1 90 ? -1.997 -3.337 0.810 1.00 97.69 90 THR A N 1
ATOM 709 C CA . THR A 1 90 ? -3.370 -3.851 0.936 1.00 97.69 90 THR A CA 1
ATOM 710 C C . THR A 1 90 ? -3.459 -4.977 1.971 1.00 97.69 90 THR A C 1
ATOM 712 O O . THR A 1 90 ? -4.401 -5.012 2.768 1.00 97.69 90 THR A O 1
ATOM 715 N N . ALA A 1 91 ? -2.483 -5.889 1.990 1.00 97.69 91 ALA A N 1
ATOM 716 C CA . ALA A 1 91 ? -2.402 -6.950 2.988 1.00 97.69 91 ALA A CA 1
ATOM 717 C C . ALA A 1 91 ? -2.183 -6.382 4.402 1.00 97.69 91 ALA A C 1
ATOM 719 O O . ALA A 1 91 ? -2.900 -6.764 5.329 1.00 97.69 91 ALA A O 1
ATOM 720 N N . ASP A 1 92 ? -1.280 -5.414 4.554 1.00 98.00 92 ASP A N 1
ATOM 721 C CA . ASP A 1 92 ? -0.997 -4.744 5.826 1.00 98.00 92 ASP A CA 1
ATOM 722 C C . ASP A 1 92 ? -2.245 -4.042 6.371 1.00 98.00 92 ASP A C 1
ATOM 724 O O . ASP A 1 92 ? -2.638 -4.258 7.517 1.00 98.00 92 ASP A O 1
ATOM 728 N N . VAL A 1 93 ? -2.953 -3.284 5.530 1.00 98.00 93 VAL A N 1
ATOM 729 C CA . VAL A 1 93 ? -4.213 -2.635 5.917 1.00 98.00 93 VAL A CA 1
ATOM 730 C C . VAL A 1 93 ? -5.251 -3.672 6.352 1.00 98.00 93 VAL A C 1
ATOM 732 O O . VAL A 1 93 ? -5.904 -3.501 7.382 1.00 98.00 93 VAL A O 1
ATOM 735 N N . ARG A 1 94 ? -5.382 -4.788 5.626 1.00 98.00 94 ARG A N 1
ATOM 736 C CA . ARG A 1 94 ? -6.320 -5.861 5.986 1.00 98.00 94 ARG A CA 1
ATOM 737 C C . ARG A 1 94 ? -5.985 -6.491 7.341 1.00 98.00 94 ARG A C 1
ATOM 739 O O . ARG A 1 94 ? -6.896 -6.743 8.130 1.00 98.00 94 ARG A O 1
ATOM 746 N N . THR A 1 95 ? -4.706 -6.740 7.621 1.00 98.12 95 THR A N 1
ATOM 747 C CA . THR A 1 95 ? -4.274 -7.295 8.916 1.00 98.12 95 THR A CA 1
ATOM 748 C C . THR A 1 95 ? -4.504 -6.311 10.060 1.00 98.12 95 THR A C 1
ATOM 750 O O . THR A 1 95 ? -5.014 -6.711 11.108 1.00 98.12 95 THR A O 1
ATOM 753 N N . LEU A 1 96 ? -4.231 -5.022 9.842 1.00 98.25 96 LEU A N 1
ATOM 754 C CA . LEU A 1 96 ? -4.497 -3.958 10.807 1.00 98.25 96 LEU A CA 1
ATOM 755 C C . LEU A 1 96 ? -5.993 -3.866 11.145 1.00 98.25 96 LEU A C 1
ATOM 757 O O . LEU A 1 96 ? -6.359 -3.842 12.321 1.00 98.25 96 LEU A O 1
ATOM 761 N N . PHE A 1 97 ? -6.869 -3.878 10.136 1.00 98.12 97 PHE A N 1
ATOM 762 C CA . PHE A 1 97 ? -8.318 -3.876 10.356 1.00 98.12 97 PHE A CA 1
ATOM 763 C C . PHE A 1 97 ? -8.793 -5.114 11.122 1.00 98.12 97 PHE A C 1
ATOM 765 O O . PHE A 1 97 ? -9.602 -4.983 12.038 1.00 98.12 97 PHE A O 1
ATOM 772 N N . ALA A 1 98 ? -8.267 -6.302 10.811 1.00 98.06 98 ALA A N 1
ATOM 773 C CA . ALA A 1 98 ? -8.599 -7.518 11.551 1.00 98.06 98 ALA A CA 1
ATOM 774 C C . ALA A 1 98 ? -8.161 -7.439 13.027 1.00 98.06 98 ALA A C 1
ATOM 776 O O . ALA A 1 98 ? -8.902 -7.857 13.920 1.00 98.06 98 ALA A O 1
ATOM 777 N N . ALA A 1 99 ? -6.986 -6.863 13.302 1.00 98.12 99 ALA A N 1
ATOM 778 C CA . ALA A 1 99 ? -6.509 -6.642 14.664 1.00 98.12 99 ALA A CA 1
ATOM 779 C C . ALA A 1 99 ? -7.396 -5.645 15.430 1.00 98.12 99 ALA A C 1
ATOM 781 O O . ALA A 1 99 ? -7.776 -5.915 16.571 1.00 98.12 99 ALA A O 1
ATOM 782 N N . HIS A 1 100 ? -7.780 -4.530 14.799 1.00 98.00 100 HIS A N 1
ATOM 783 C CA . HIS A 1 100 ? -8.696 -3.558 15.400 1.00 98.00 100 HIS A CA 1
ATOM 784 C C . HIS A 1 100 ? -10.085 -4.138 15.656 1.00 98.00 100 HIS A C 1
ATOM 786 O O . HIS A 1 100 ? -10.635 -3.911 16.731 1.00 98.00 100 HIS A O 1
ATOM 792 N N . GLN A 1 101 ? -10.626 -4.918 14.718 1.00 98.12 101 GLN A N 1
ATOM 793 C CA . GLN A 1 101 ? -11.906 -5.600 14.889 1.00 98.12 101 GLN A CA 1
ATOM 794 C C . GLN A 1 101 ? -11.874 -6.526 16.109 1.00 98.12 101 GLN A C 1
ATOM 796 O O . GLN A 1 101 ? -12.739 -6.441 16.979 1.00 98.12 101 GLN A O 1
ATOM 801 N N . LYS A 1 102 ? -10.822 -7.344 16.233 1.00 97.94 102 LYS A N 1
ATOM 802 C CA . LYS A 1 102 ? -10.635 -8.231 17.386 1.00 97.94 102 LYS A CA 1
ATOM 803 C C . LYS A 1 102 ? -10.544 -7.455 18.703 1.00 97.94 102 LYS A C 1
ATOM 805 O O . LYS A 1 102 ? -11.123 -7.868 19.705 1.00 97.94 102 LYS A O 1
ATOM 810 N N . LEU A 1 103 ? -9.823 -6.335 18.717 1.00 98.19 103 LEU A N 1
ATOM 811 C CA . LEU A 1 103 ? -9.697 -5.488 19.904 1.00 98.19 103 LEU A CA 1
ATOM 812 C C . LEU A 1 103 ? -11.039 -4.844 20.285 1.00 98.19 103 LEU A C 1
ATOM 814 O O . LEU A 1 103 ? -11.367 -4.761 21.469 1.00 98.19 103 LEU A O 1
ATOM 818 N N . LEU A 1 104 ? -11.834 -4.425 19.298 1.00 98.25 104 LEU A N 1
ATOM 819 C CA . LEU A 1 104 ? -13.175 -3.889 19.518 1.00 98.25 104 LEU A CA 1
ATOM 820 C C . LEU A 1 104 ? -14.096 -4.948 20.141 1.00 98.25 104 LEU A C 1
ATOM 822 O O . LEU A 1 104 ? -14.744 -4.674 21.147 1.00 98.25 104 LEU A O 1
ATOM 826 N N . GLU A 1 105 ? -14.101 -6.165 19.597 1.00 98.06 105 GLU A N 1
ATOM 827 C CA . GLU A 1 105 ? -14.882 -7.295 20.118 1.00 98.06 105 GLU A CA 1
ATOM 828 C C . GLU A 1 105 ? -14.498 -7.637 21.563 1.00 98.06 105 GLU A C 1
ATOM 830 O O . GLU A 1 105 ? -15.368 -7.801 22.421 1.00 98.06 105 GLU A O 1
ATOM 835 N N . GLN A 1 106 ? -13.197 -7.667 21.866 1.00 97.94 106 GLN A N 1
ATOM 836 C CA . GLN A 1 106 ? -12.697 -7.883 23.227 1.00 97.94 106 GLN A CA 1
ATOM 837 C C . GLN A 1 106 ? -13.145 -6.778 24.189 1.00 97.94 106 GLN A C 1
ATOM 839 O O . GLN A 1 106 ? -13.571 -7.069 25.308 1.00 97.94 106 GLN A O 1
ATOM 844 N N . ASN A 1 107 ? -13.082 -5.515 23.760 1.00 98.19 107 ASN A N 1
ATOM 845 C CA . ASN A 1 107 ? -13.527 -4.389 24.574 1.00 98.19 107 ASN A CA 1
ATOM 846 C C . ASN A 1 107 ? -15.036 -4.429 24.828 1.00 98.19 107 ASN A C 1
ATOM 848 O O . ASN A 1 107 ? -15.451 -4.210 25.964 1.00 98.19 107 ASN A O 1
ATOM 852 N N . ILE A 1 108 ? -15.849 -4.740 23.815 1.00 97.69 108 ILE A N 1
ATOM 853 C CA . ILE A 1 108 ? -17.305 -4.880 23.965 1.00 97.69 108 ILE A CA 1
ATOM 854 C C . ILE A 1 108 ? -17.624 -5.980 24.980 1.00 97.69 108 ILE A C 1
ATOM 856 O O . ILE A 1 108 ? -18.377 -5.734 25.921 1.00 97.69 108 ILE A O 1
ATOM 860 N N . ALA A 1 109 ? -17.000 -7.154 24.855 1.00 97.25 109 ALA A N 1
ATOM 861 C CA . ALA A 1 109 ? -17.203 -8.254 25.796 1.00 97.25 109 ALA A CA 1
ATOM 862 C C . ALA A 1 109 ? -16.792 -7.873 27.232 1.00 97.25 109 ALA A C 1
ATOM 864 O O . ALA A 1 109 ? -17.503 -8.169 28.195 1.00 97.25 109 ALA A O 1
ATOM 865 N N . ALA A 1 110 ? -15.666 -7.170 27.392 1.00 98.00 110 ALA A N 1
ATOM 866 C CA . ALA A 1 110 ? -15.213 -6.695 28.696 1.00 98.00 110 ALA A CA 1
ATOM 867 C C . ALA A 1 110 ? -16.178 -5.667 29.312 1.00 98.00 110 ALA A C 1
ATOM 869 O O . ALA A 1 110 ? -16.437 -5.716 30.517 1.00 98.00 110 ALA A O 1
ATOM 870 N N . TRP A 1 111 ? -16.719 -4.751 28.504 1.00 97.62 111 TRP A N 1
ATOM 871 C CA . TRP A 1 111 ? -17.711 -3.769 28.943 1.00 97.62 111 TRP A CA 1
ATOM 872 C C . TRP A 1 111 ? -19.026 -4.422 29.351 1.00 97.62 111 TRP A C 1
ATOM 874 O O . TRP A 1 111 ? -19.504 -4.146 30.447 1.00 97.62 111 TRP A O 1
ATOM 884 N N . GLN A 1 112 ? -19.550 -5.341 28.540 1.00 97.75 112 GLN A N 1
ATOM 885 C CA . GLN A 1 112 ? -20.767 -6.090 28.861 1.00 97.75 112 GLN A CA 1
ATOM 886 C C . GLN A 1 112 ? -20.626 -6.858 30.179 1.00 97.75 112 GLN A C 1
ATOM 888 O O . GLN A 1 112 ? -21.527 -6.833 31.013 1.00 97.75 112 GLN A O 1
ATOM 893 N N . ASN A 1 113 ? -19.470 -7.483 30.418 1.00 97.75 113 ASN A N 1
ATOM 894 C CA . ASN A 1 113 ? -19.221 -8.186 31.673 1.00 97.75 113 ASN A CA 1
ATOM 895 C C . ASN A 1 113 ? -19.190 -7.224 32.878 1.00 97.75 113 ASN A C 1
ATOM 897 O O . ASN A 1 113 ? -19.796 -7.487 33.916 1.00 97.75 113 ASN A O 1
ATOM 901 N N . LYS A 1 114 ? -18.526 -6.067 32.741 1.00 97.75 114 LYS A N 1
ATOM 902 C CA . LYS A 1 114 ? -18.510 -5.033 33.791 1.00 97.75 114 LYS A CA 1
ATOM 903 C C . LYS A 1 114 ? -19.908 -4.489 34.080 1.00 97.75 114 LYS A C 1
ATOM 905 O O . LYS A 1 114 ? -20.265 -4.335 35.245 1.00 97.75 114 LYS A O 1
ATOM 910 N N . GLU A 1 115 ? -20.687 -4.219 33.039 1.00 97.31 115 GLU A N 1
ATOM 911 C CA . GLU A 1 115 ? -22.067 -3.750 33.150 1.00 97.31 115 GLU A CA 1
ATOM 912 C C . GLU A 1 115 ? -22.944 -4.786 33.861 1.00 97.31 115 GLU A C 1
ATOM 914 O O . GLU A 1 115 ? -23.636 -4.456 34.825 1.00 97.31 115 GLU A O 1
ATOM 919 N N . GLN A 1 116 ? -22.841 -6.060 33.477 1.00 97.62 116 GLN A N 1
ATOM 920 C CA . GLN A 1 116 ? -23.572 -7.145 34.125 1.00 97.62 116 GLN A CA 1
ATOM 921 C C . GLN A 1 116 ? -23.180 -7.302 35.601 1.00 97.62 116 GLN A C 1
ATOM 923 O O . GLN A 1 116 ? -24.050 -7.470 36.458 1.00 97.62 116 GLN A O 1
ATOM 928 N N . HIS A 1 117 ? -21.890 -7.197 35.926 1.00 97.25 117 HIS A N 1
ATOM 929 C CA . HIS A 1 117 ? -21.422 -7.200 37.311 1.00 97.25 117 HIS A CA 1
ATOM 930 C C . HIS A 1 117 ? -21.968 -6.020 38.124 1.00 97.25 117 HIS A C 1
ATOM 932 O O . HIS A 1 117 ? -22.346 -6.210 39.282 1.00 97.25 117 HIS A O 1
ATOM 938 N N . ALA A 1 118 ? -22.034 -4.822 37.537 1.00 97.56 118 ALA A N 1
ATOM 939 C CA . ALA A 1 118 ? -22.605 -3.644 38.184 1.00 97.56 118 ALA A CA 1
ATOM 940 C C . ALA A 1 118 ? -24.118 -3.793 38.410 1.00 97.56 118 ALA A C 1
ATOM 942 O O . ALA A 1 118 ? -24.608 -3.512 39.501 1.00 97.56 118 ALA A O 1
ATOM 943 N N . ALA A 1 119 ? -24.858 -4.310 37.427 1.00 97.56 119 ALA A N 1
ATOM 944 C CA . ALA A 1 119 ? -26.287 -4.579 37.573 1.00 97.56 119 ALA A CA 1
ATOM 945 C C . ALA A 1 119 ? -26.560 -5.603 38.691 1.00 97.56 119 ALA A C 1
ATOM 947 O O . ALA A 1 119 ? -27.412 -5.386 39.552 1.00 97.56 119 ALA A O 1
ATOM 948 N N . GLN A 1 120 ? -25.786 -6.693 38.734 1.00 97.88 120 GLN A N 1
ATOM 949 C CA . GLN A 1 120 ? -25.905 -7.706 39.786 1.00 97.88 120 GLN A CA 1
ATOM 950 C C . GLN A 1 120 ? -25.526 -7.173 41.172 1.00 97.88 120 GLN A C 1
ATOM 952 O O . GLN A 1 120 ? -26.118 -7.585 42.170 1.00 97.88 120 GLN A O 1
ATOM 957 N N . SER A 1 121 ? -24.523 -6.297 41.272 1.00 97.75 121 SER A N 1
ATOM 958 C CA . SER A 1 121 ? -24.136 -5.717 42.560 1.00 97.75 121 SER A CA 1
ATOM 959 C C . SER A 1 121 ? -25.199 -4.748 43.078 1.00 97.75 121 SER A C 1
ATOM 961 O O . SER A 1 121 ? -25.533 -4.814 44.261 1.00 97.75 121 SER A O 1
ATOM 963 N N . LEU A 1 122 ? -25.793 -3.933 42.200 1.00 97.69 122 LEU A N 1
ATOM 964 C CA . LEU A 1 122 ? -26.913 -3.053 42.535 1.00 97.69 122 LEU A CA 1
ATOM 965 C C . LEU A 1 122 ? -28.145 -3.841 42.992 1.00 97.69 122 LEU A C 1
ATOM 967 O O . LEU A 1 122 ? -28.713 -3.498 44.025 1.00 97.69 122 LEU A O 1
ATOM 971 N N . ASP A 1 123 ? -28.508 -4.931 42.308 1.00 98.12 123 ASP A N 1
ATOM 972 C CA . ASP A 1 123 ? -29.612 -5.811 42.731 1.00 98.12 123 ASP A CA 1
ATOM 973 C C . ASP A 1 123 ? -29.372 -6.400 44.133 1.00 98.12 123 ASP A C 1
ATOM 975 O O . ASP A 1 123 ? -30.251 -6.379 44.995 1.00 98.12 123 ASP A O 1
ATOM 979 N N . ARG A 1 124 ? -28.144 -6.859 44.418 1.00 97.88 124 ARG A N 1
ATOM 980 C CA . ARG A 1 124 ? -27.777 -7.357 45.757 1.00 97.88 124 ARG A CA 1
ATOM 981 C C . ARG A 1 124 ? -27.869 -6.269 46.828 1.00 97.88 124 ARG A C 1
ATOM 983 O O . ARG A 1 124 ? -28.300 -6.559 47.943 1.00 97.88 124 ARG A O 1
ATOM 990 N N . ILE A 1 125 ? -27.439 -5.044 46.521 1.00 97.62 125 ILE A N 1
ATOM 991 C CA . ILE A 1 125 ? -27.529 -3.907 47.448 1.00 97.62 125 ILE A CA 1
ATOM 992 C C . ILE A 1 125 ? -28.995 -3.551 47.701 1.00 97.62 125 ILE A C 1
ATOM 994 O O . ILE A 1 125 ? -29.372 -3.384 48.858 1.00 97.62 125 ILE A O 1
ATOM 998 N N . ALA A 1 126 ? -29.820 -3.494 46.653 1.00 97.62 126 ALA A N 1
ATOM 999 C CA . ALA A 1 126 ? -31.247 -3.209 46.762 1.00 97.62 126 ALA A CA 1
ATOM 1000 C C . ALA A 1 126 ? -31.960 -4.237 47.654 1.00 97.62 126 ALA A C 1
ATOM 1002 O O . ALA A 1 126 ? -32.652 -3.847 48.592 1.00 97.62 126 ALA A O 1
ATOM 1003 N N . LYS A 1 127 ? -31.701 -5.536 47.453 1.00 97.69 127 LYS A N 1
ATOM 1004 C CA . LYS A 1 127 ? -32.250 -6.609 48.303 1.00 97.69 127 LYS A CA 1
ATOM 1005 C C . LYS A 1 127 ? -31.831 -6.478 49.764 1.00 97.69 127 LYS A C 1
ATOM 1007 O O . LYS A 1 127 ? -32.670 -6.541 50.654 1.00 97.69 127 LYS A O 1
ATOM 1012 N N . ARG A 1 128 ? -30.544 -6.227 50.031 1.00 97.75 128 ARG A N 1
ATOM 1013 C CA . ARG A 1 128 ? -30.057 -6.005 51.406 1.00 97.75 128 ARG A CA 1
ATOM 1014 C C . ARG A 1 128 ? -30.680 -4.772 52.051 1.00 97.75 128 ARG A C 1
ATOM 1016 O O . ARG A 1 128 ? -30.945 -4.777 53.253 1.00 97.75 128 ARG A O 1
ATOM 1023 N N . PHE A 1 129 ? -30.882 -3.709 51.278 1.00 97.94 129 PHE A N 1
ATOM 1024 C CA . PHE A 1 129 ? -31.550 -2.506 51.756 1.00 97.94 129 PHE A CA 1
ATOM 1025 C C . PHE A 1 129 ? -33.006 -2.799 52.122 1.00 97.94 129 PHE A C 1
ATOM 1027 O O . PHE A 1 129 ? -33.429 -2.441 53.218 1.00 97.94 129 PHE A O 1
ATOM 1034 N N . GLU A 1 130 ? -33.739 -3.505 51.261 1.00 98.12 130 GLU A N 1
ATOM 1035 C CA . GLU A 1 130 ? -35.115 -3.934 51.518 1.00 98.12 130 GLU A CA 1
ATOM 1036 C C . GLU A 1 130 ? -35.212 -4.818 52.772 1.00 98.12 130 GLU A C 1
ATOM 1038 O O . GLU A 1 130 ? -36.015 -4.544 53.663 1.00 98.12 130 GLU A O 1
ATOM 1043 N N . GLU A 1 131 ? -34.336 -5.817 52.911 1.00 97.81 131 GLU A N 1
ATOM 1044 C CA . GLU A 1 131 ? -34.247 -6.658 54.112 1.00 97.81 131 GLU A CA 1
ATOM 1045 C C . GLU A 1 131 ? -33.991 -5.825 55.377 1.00 97.81 131 GLU A C 1
ATOM 1047 O O . GLU A 1 131 ? -34.652 -6.017 56.400 1.00 97.81 131 GLU A O 1
ATOM 1052 N N . THR A 1 132 ? -33.061 -4.869 55.310 1.00 97.56 132 THR A N 1
ATOM 1053 C CA . THR A 1 132 ? -32.719 -3.997 56.445 1.00 97.56 132 THR A CA 1
ATOM 1054 C C . THR A 1 132 ? -33.876 -3.061 56.802 1.00 97.56 132 THR A C 1
ATOM 1056 O O . THR A 1 132 ? -34.173 -2.867 57.983 1.00 97.56 132 THR A O 1
ATOM 1059 N N . ALA A 1 133 ? -34.562 -2.506 55.800 1.00 97.25 133 ALA A N 1
ATOM 1060 C CA . ALA A 1 133 ? -35.733 -1.658 55.987 1.00 97.25 133 ALA A CA 1
ATOM 1061 C C . ALA A 1 133 ? -36.880 -2.438 56.645 1.00 97.25 133 ALA A C 1
ATOM 1063 O O . ALA A 1 133 ? -37.454 -1.967 57.627 1.00 97.25 133 ALA A O 1
ATOM 1064 N N . ASN A 1 134 ? -37.144 -3.662 56.182 1.00 97.62 134 ASN A N 1
ATOM 1065 C CA . ASN A 1 134 ? -38.155 -4.547 56.760 1.00 97.62 134 ASN A CA 1
ATOM 1066 C C . ASN A 1 134 ? -37.824 -4.922 58.212 1.00 97.62 134 ASN A C 1
ATOM 1068 O O . ASN A 1 134 ? -38.697 -4.875 59.080 1.00 97.62 134 ASN A O 1
ATOM 1072 N N . GLN A 1 135 ? -36.557 -5.225 58.515 1.00 97.56 135 GLN A N 1
ATOM 1073 C CA . GLN A 1 135 ? -36.115 -5.477 59.891 1.00 97.56 135 GLN A CA 1
ATOM 1074 C C . GLN A 1 135 ? -36.285 -4.243 60.790 1.00 97.56 135 GLN A C 1
ATOM 1076 O O . GLN A 1 135 ? -36.706 -4.374 61.940 1.00 97.56 135 GLN A O 1
ATOM 1081 N N . CYS A 1 136 ? -35.975 -3.046 60.286 1.00 97.12 136 CYS A N 1
ATOM 1082 C CA . CYS A 1 136 ? -36.162 -1.794 61.020 1.00 97.12 136 CYS A CA 1
ATOM 1083 C C . CYS A 1 136 ? -37.647 -1.525 61.304 1.00 97.12 136 CYS A C 1
ATOM 1085 O O . CYS A 1 136 ? -38.013 -1.243 62.445 1.00 97.12 136 CYS A O 1
ATOM 1087 N N . ALA A 1 137 ? -38.508 -1.691 60.296 1.00 96.88 137 ALA A N 1
ATOM 1088 C CA . ALA A 1 137 ? -39.953 -1.548 60.436 1.00 96.88 137 ALA A CA 1
ATOM 1089 C C . ALA A 1 137 ? -40.523 -2.529 61.473 1.00 96.88 137 ALA A C 1
ATOM 1091 O O . ALA A 1 137 ? -41.273 -2.116 62.355 1.00 96.88 137 ALA A O 1
ATOM 1092 N N . ALA A 1 138 ? -40.100 -3.798 61.437 1.00 96.69 138 ALA A N 1
ATOM 1093 C CA . ALA A 1 138 ? -40.514 -4.800 62.417 1.00 96.69 138 ALA A CA 1
ATOM 1094 C C . ALA A 1 138 ? -40.086 -4.428 63.849 1.00 96.69 138 ALA A C 1
ATOM 1096 O O . ALA A 1 138 ? -40.878 -4.542 64.785 1.00 96.69 138 ALA A O 1
ATOM 1097 N N . ARG A 1 139 ? -38.854 -3.926 64.030 1.00 97.06 139 ARG A N 1
ATOM 1098 C CA . ARG A 1 139 ? -38.369 -3.448 65.337 1.00 97.06 139 ARG A CA 1
ATOM 1099 C C . ARG A 1 139 ? -39.168 -2.251 65.844 1.00 97.06 139 ARG A C 1
ATOM 1101 O O . ARG A 1 139 ? -39.545 -2.251 67.010 1.00 97.06 139 ARG A O 1
ATOM 1108 N N . LEU A 1 140 ? -39.443 -1.266 64.984 1.00 96.75 140 LEU A N 1
ATOM 1109 C CA . LEU A 1 140 ? -40.267 -0.102 65.330 1.00 96.75 140 LEU A CA 1
ATOM 1110 C C . LEU A 1 140 ? -41.693 -0.508 65.708 1.00 96.75 140 LEU A C 1
ATOM 1112 O O . LEU A 1 140 ? -42.251 0.006 66.672 1.00 96.75 140 LEU A O 1
ATOM 1116 N N . GLN A 1 141 ? -42.282 -1.456 64.982 1.00 96.75 141 GLN A N 1
ATOM 1117 C CA . GLN A 1 141 ? -43.615 -1.955 65.294 1.00 96.75 141 GLN A CA 1
ATOM 1118 C C . GLN A 1 141 ? -43.648 -2.675 66.651 1.00 96.75 141 GLN A C 1
ATOM 1120 O O . GLN A 1 141 ? -44.587 -2.470 67.421 1.00 96.75 141 GLN A O 1
ATOM 1125 N N . SER A 1 142 ? -42.608 -3.453 66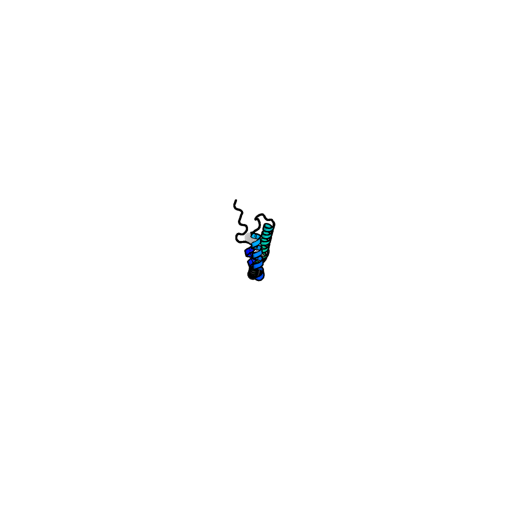.975 1.00 96.31 142 SER A N 1
ATOM 1126 C CA . SER A 1 142 ? -42.451 -4.089 68.290 1.00 96.31 142 SER A CA 1
ATOM 1127 C C . SER A 1 142 ? -42.355 -3.056 69.412 1.00 96.31 142 SER A C 1
ATOM 1129 O O . SER A 1 142 ? -43.135 -3.111 70.361 1.00 96.31 142 SER A O 1
ATOM 1131 N N . THR A 1 143 ? -41.463 -2.067 69.288 1.00 96.38 143 THR A N 1
ATOM 1132 C CA . THR A 1 143 ? -41.287 -1.033 70.321 1.00 96.38 143 THR A CA 1
ATOM 1133 C C . THR A 1 143 ? -42.520 -0.149 70.478 1.00 96.38 143 THR A C 1
ATOM 1135 O O . THR A 1 143 ? -42.877 0.200 71.600 1.00 96.38 143 THR A O 1
ATOM 1138 N N . CYS A 1 144 ? -43.232 0.181 69.395 1.00 95.25 144 CYS A N 1
ATOM 1139 C CA . CYS A 1 144 ? -44.526 0.858 69.491 1.00 95.25 144 CYS A CA 1
ATOM 1140 C C . CYS A 1 144 ? -45.568 0.011 70.238 1.00 95.25 144 CYS A C 1
ATOM 1142 O O . CYS A 1 144 ? -46.320 0.555 71.047 1.00 95.25 144 CYS A O 1
ATOM 1144 N N . GLY A 1 145 ? -45.603 -1.304 69.998 1.00 95.06 145 GLY A N 1
ATOM 1145 C CA . GLY A 1 145 ? -46.471 -2.232 70.726 1.00 95.06 145 GLY A CA 1
ATOM 1146 C C . GLY A 1 145 ? -46.170 -2.261 72.226 1.00 95.06 145 GLY A C 1
ATOM 1147 O O . GLY A 1 145 ? -47.087 -2.128 73.037 1.00 95.06 145 GLY A O 1
ATOM 1148 N N . GLU A 1 146 ? -44.889 -2.346 72.591 1.00 95.56 146 GLU A N 1
ATOM 1149 C CA . GLU A 1 146 ? -44.414 -2.302 73.982 1.00 95.56 146 GLU A CA 1
ATOM 1150 C C . GLU A 1 146 ? -44.727 -0.964 74.666 1.00 95.56 146 GLU A C 1
ATOM 1152 O O . GLU A 1 146 ? -45.204 -0.928 75.802 1.00 95.56 146 GLU A O 1
ATOM 1157 N N . LEU A 1 147 ? -44.522 0.158 73.971 1.00 93.81 147 LEU A N 1
ATOM 1158 C CA . LEU A 1 147 ? -44.892 1.480 74.479 1.00 93.81 147 LEU A CA 1
ATOM 1159 C C . LEU A 1 147 ? -46.401 1.587 74.700 1.00 93.81 147 LEU A C 1
ATOM 1161 O O . LEU A 1 147 ? -46.842 2.153 75.702 1.00 93.81 147 LEU A O 1
ATOM 1165 N N . GLN A 1 148 ? -47.210 1.033 73.796 1.00 94.75 148 GLN A N 1
ATOM 1166 C CA . GLN A 1 148 ? -48.661 1.037 73.938 1.00 94.75 148 GLN A CA 1
ATOM 1167 C C . GLN A 1 148 ? -49.115 0.185 75.132 1.00 94.75 148 GLN A C 1
ATOM 1169 O O . GLN A 1 148 ? -50.015 0.609 75.862 1.00 94.75 148 GLN A O 1
ATOM 1174 N N . SER A 1 149 ? -48.509 -0.986 75.363 1.00 94.00 149 SER A N 1
ATOM 1175 C CA . SER A 1 149 ? -48.804 -1.799 76.549 1.00 94.00 149 SER A CA 1
ATOM 1176 C C . SER A 1 149 ? -48.363 -1.101 77.833 1.00 94.00 149 SER A C 1
ATOM 1178 O O . SER A 1 149 ? -49.183 -0.963 78.739 1.00 94.00 149 SER A O 1
ATOM 1180 N N . ALA A 1 150 ? -47.143 -0.558 77.880 1.00 92.56 150 ALA A N 1
ATOM 1181 C CA . ALA A 1 150 ? -46.644 0.194 79.032 1.00 92.56 150 ALA A CA 1
ATOM 1182 C C . ALA A 1 150 ? -47.532 1.411 79.343 1.00 92.56 150 ALA A C 1
ATOM 1184 O O . ALA A 1 150 ? -47.886 1.660 80.493 1.00 92.56 150 ALA A O 1
ATOM 1185 N N . THR A 1 151 ? -47.979 2.140 78.316 1.00 92.00 151 THR A N 1
ATOM 1186 C CA . THR A 1 151 ? -48.899 3.277 78.479 1.00 92.00 151 THR A CA 1
ATOM 1187 C C . THR A 1 151 ? -50.240 2.834 79.070 1.00 92.00 151 THR A C 1
ATOM 1189 O O . THR A 1 151 ? -50.759 3.490 79.974 1.00 92.00 151 THR A O 1
ATOM 1192 N N . LYS A 1 152 ? -50.802 1.707 78.605 1.00 93.56 152 LYS A N 1
ATOM 1193 C CA . LYS A 1 152 ? -52.030 1.135 79.185 1.00 93.56 152 LYS A CA 1
ATOM 1194 C C . LYS A 1 152 ? -51.820 0.745 80.647 1.00 93.56 152 LYS A C 1
ATOM 1196 O O . LYS A 1 152 ? -52.653 1.087 81.482 1.00 93.56 152 LYS A O 1
ATOM 1201 N N . GLU A 1 153 ? -50.713 0.083 80.972 1.00 92.81 153 GLU A N 1
ATOM 1202 C CA . GLU A 1 153 ? -50.376 -0.292 82.348 1.00 92.81 153 GLU A CA 1
ATOM 1203 C C . GLU A 1 153 ? -50.254 0.935 83.254 1.00 92.81 153 GLU A C 1
ATOM 1205 O O . GLU A 1 153 ? -50.922 0.993 84.287 1.00 92.81 153 GLU A O 1
ATOM 1210 N N . HIS A 1 154 ? -49.509 1.964 82.839 1.00 89.38 154 HIS A N 1
ATOM 1211 C CA . HIS A 1 154 ? -49.402 3.223 83.577 1.00 89.38 154 HIS A CA 1
ATOM 1212 C C . HIS A 1 154 ? -50.759 3.897 83.784 1.00 89.38 154 HIS A C 1
ATOM 1214 O O . HIS A 1 154 ? -51.035 4.376 84.882 1.00 89.38 154 HIS A O 1
ATOM 1220 N N . LEU A 1 155 ? -51.641 3.888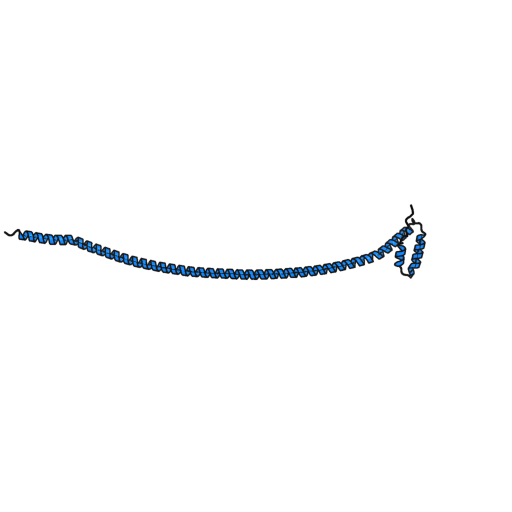 82.780 1.00 90.44 155 LEU A N 1
ATOM 1221 C CA . LEU A 1 155 ? -52.992 4.435 82.909 1.00 90.44 155 LEU A CA 1
ATOM 1222 C C . LEU A 1 155 ? -53.837 3.630 83.912 1.00 90.44 155 LEU A C 1
ATOM 1224 O O . LEU A 1 155 ? -54.542 4.206 84.745 1.00 90.44 155 LEU A O 1
ATOM 1228 N N . THR A 1 156 ? -53.731 2.298 83.905 1.00 91.19 156 THR A N 1
ATOM 1229 C CA . THR A 1 156 ? -54.400 1.455 84.913 1.00 91.19 156 THR A CA 1
ATOM 1230 C C . THR A 1 156 ? -53.829 1.651 86.320 1.00 91.19 156 THR A C 1
ATOM 1232 O O . THR A 1 156 ? -54.578 1.654 87.296 1.00 91.19 156 THR A O 1
ATOM 1235 N N . ALA A 1 157 ? -52.518 1.855 86.455 1.00 89.12 157 ALA A N 1
ATOM 1236 C CA . ALA A 1 157 ? -51.878 2.141 87.733 1.00 89.12 157 ALA A CA 1
ATOM 1237 C C . ALA A 1 157 ? -52.287 3.524 88.262 1.00 89.12 157 ALA A C 1
ATOM 1239 O O . ALA A 1 157 ? -52.663 3.647 89.428 1.00 89.12 157 ALA A O 1
ATOM 1240 N N . ALA A 1 158 ? -52.298 4.542 87.398 1.00 86.94 158 ALA A N 1
ATOM 1241 C CA . ALA A 1 158 ? -52.727 5.896 87.733 1.00 86.94 158 ALA A CA 1
ATOM 1242 C C . ALA A 1 158 ? -54.197 5.934 88.174 1.00 86.94 158 ALA A C 1
ATOM 1244 O O . ALA A 1 158 ? -54.509 6.515 89.209 1.00 86.94 158 ALA A O 1
ATOM 1245 N N . THR A 1 159 ? -55.095 5.256 87.452 1.00 87.69 159 THR A N 1
ATOM 1246 C CA . THR A 1 159 ? -56.519 5.164 87.830 1.00 87.69 159 THR A CA 1
ATOM 1247 C C . THR A 1 159 ? -56.724 4.413 89.147 1.00 87.69 159 THR A C 1
ATOM 1249 O O . THR A 1 159 ? -57.509 4.853 89.988 1.00 87.69 159 THR A O 1
ATOM 1252 N N . LYS A 1 160 ? -55.983 3.322 89.396 1.00 88.62 160 LYS A N 1
ATOM 1253 C CA . LYS A 1 160 ? -55.981 2.642 90.705 1.00 88.62 160 LYS A CA 1
ATOM 1254 C C . LYS A 1 160 ? -55.505 3.565 91.828 1.00 88.62 160 LYS A C 1
ATOM 1256 O O . LYS A 1 160 ? -56.144 3.601 92.877 1.00 88.62 160 LYS A O 1
ATOM 1261 N N . ALA A 1 161 ? -54.428 4.320 91.611 1.00 82.12 161 ALA A N 1
ATOM 1262 C CA . ALA A 1 161 ? -53.922 5.286 92.582 1.00 82.12 161 ALA A CA 1
ATOM 1263 C C . ALA A 1 161 ? -54.944 6.402 92.855 1.00 82.12 161 ALA A C 1
ATOM 1265 O O . ALA A 1 161 ? -55.199 6.719 94.013 1.00 82.12 161 ALA A O 1
ATOM 1266 N N . GLN A 1 162 ? -55.602 6.933 91.819 1.00 83.25 162 GLN A N 1
ATOM 1267 C CA . GLN A 1 162 ? -56.688 7.911 91.955 1.00 83.25 162 GLN A CA 1
ATOM 1268 C C . GLN A 1 162 ? -57.848 7.366 92.797 1.00 83.25 162 GLN A C 1
ATOM 1270 O O . GLN A 1 162 ? -58.315 8.035 93.716 1.00 83.25 162 GLN A O 1
ATOM 1275 N N . ASN A 1 163 ? -58.272 6.128 92.533 1.00 84.69 163 ASN A N 1
ATOM 1276 C CA . ASN A 1 163 ? -59.319 5.460 93.306 1.00 84.69 163 ASN A CA 1
ATOM 1277 C C . ASN A 1 163 ? -58.901 5.219 94.764 1.00 84.69 163 ASN A C 1
ATOM 1279 O O . ASN A 1 163 ? -59.725 5.350 95.669 1.00 84.69 163 ASN A O 1
ATOM 1283 N N . TRP A 1 164 ? -57.633 4.878 95.006 1.00 85.12 164 TRP A N 1
ATOM 1284 C CA . TRP A 1 164 ? -57.094 4.731 96.356 1.00 85.12 164 TRP A CA 1
ATOM 1285 C C . TRP A 1 164 ? -57.080 6.068 97.104 1.00 85.12 164 TRP A C 1
ATOM 1287 O O . TRP A 1 164 ? -57.602 6.134 98.212 1.00 85.12 164 TRP A O 1
ATOM 1297 N N . VAL A 1 165 ? -56.586 7.146 96.484 1.00 80.25 165 VAL A N 1
ATOM 1298 C CA . VAL A 1 165 ? -56.615 8.498 97.069 1.00 80.25 165 VAL A CA 1
ATOM 1299 C C . VAL A 1 165 ? -58.051 8.930 97.362 1.00 80.25 165 VAL A C 1
ATOM 1301 O O . VAL A 1 165 ? -58.326 9.422 98.453 1.00 80.25 165 VAL A O 1
ATOM 1304 N N . ALA A 1 166 ? -58.990 8.692 96.441 1.00 73.81 166 ALA A N 1
ATOM 1305 C CA . ALA A 1 166 ? -60.404 8.974 96.667 1.00 73.81 166 ALA A CA 1
ATOM 1306 C C . ALA A 1 166 ? -60.944 8.204 97.886 1.00 73.81 166 ALA A C 1
ATOM 1308 O O . ALA A 1 166 ? -61.608 8.796 98.738 1.00 73.81 166 ALA A O 1
ATOM 1309 N N . ARG A 1 167 ? -60.597 6.918 98.028 1.00 73.69 167 ARG A N 1
ATOM 1310 C CA . ARG A 1 167 ? -60.995 6.083 99.171 1.00 73.69 167 ARG A CA 1
ATOM 1311 C C . ARG A 1 167 ? -60.392 6.567 100.493 1.00 73.69 167 ARG A C 1
ATOM 1313 O O . ARG A 1 167 ? -61.131 6.748 101.454 1.00 73.69 167 ARG A O 1
ATOM 1320 N N . VAL A 1 168 ? -59.091 6.851 100.534 1.00 74.31 168 VAL A N 1
ATOM 1321 C CA . VAL A 1 168 ? -58.415 7.380 101.733 1.00 74.31 168 VAL A CA 1
ATOM 1322 C C . VAL A 1 168 ? -58.946 8.766 102.101 1.00 74.31 168 VAL A C 1
ATOM 1324 O O . VAL A 1 168 ? -59.105 9.062 103.282 1.00 74.31 168 VAL A O 1
ATOM 1327 N N . SER A 1 169 ? -59.284 9.610 101.121 1.00 68.31 169 SER A N 1
ATOM 1328 C CA . SER A 1 169 ? -59.906 10.921 101.367 1.00 68.31 169 SER A CA 1
ATOM 1329 C C . SER A 1 169 ? -61.314 10.810 101.969 1.00 68.31 169 SER A C 1
ATOM 1331 O O . SER A 1 169 ? -61.704 11.631 102.797 1.00 68.31 169 SER A O 1
ATOM 1333 N N . LEU A 1 170 ? -62.067 9.768 101.597 1.00 60.56 170 LEU A N 1
ATOM 1334 C CA . LEU A 1 170 ? -63.366 9.425 102.180 1.00 60.56 170 LEU A CA 1
ATOM 1335 C C . LEU A 1 170 ? -63.212 8.924 103.621 1.00 60.56 170 LEU A C 1
ATOM 1337 O O . LEU A 1 170 ? -63.941 9.375 104.502 1.00 60.56 170 LEU A O 1
ATOM 1341 N N . GLU A 1 171 ? -62.232 8.059 103.879 1.00 57.78 171 GLU A N 1
ATOM 1342 C CA . GLU A 1 171 ? -61.937 7.565 105.229 1.00 57.78 171 GLU A CA 1
ATOM 1343 C C . GLU A 1 171 ? -61.421 8.680 106.152 1.00 57.78 171 GLU A C 1
ATOM 1345 O O . GLU A 1 171 ? -61.891 8.815 107.280 1.00 57.78 171 GLU A O 1
ATOM 1350 N N . THR A 1 172 ? -60.537 9.555 105.670 1.00 57.28 172 THR A N 1
ATOM 1351 C CA . THR A 1 172 ? -60.052 10.717 106.441 1.00 57.28 172 THR A CA 1
ATOM 1352 C C . THR A 1 172 ? -61.125 11.784 106.658 1.00 57.28 172 THR A C 1
ATOM 1354 O O . THR A 1 172 ? -61.110 12.438 107.698 1.00 57.28 172 THR A O 1
ATOM 1357 N N . ARG A 1 173 ? -62.113 11.926 105.759 1.00 55.06 173 ARG A N 1
ATOM 1358 C CA . ARG A 1 173 ? -63.325 12.728 106.022 1.00 55.06 173 ARG A CA 1
ATOM 1359 C C . ARG A 1 173 ? -64.277 12.080 107.026 1.00 55.06 173 ARG A C 1
ATOM 1361 O O . ARG A 1 173 ? -65.009 12.812 107.681 1.00 55.06 173 ARG A O 1
ATOM 1368 N N . ALA A 1 174 ? -64.284 10.755 107.163 1.00 55.25 174 ALA A N 1
ATOM 1369 C CA . ALA A 1 174 ? -65.144 10.042 108.110 1.00 55.25 174 ALA A CA 1
ATOM 1370 C C . ALA A 1 174 ? -64.574 10.017 109.541 1.00 55.25 174 ALA A C 1
ATOM 1372 O O . ALA A 1 174 ? -65.334 10.056 110.509 1.00 55.25 174 ALA A O 1
ATOM 1373 N N . TRP A 1 175 ? -63.247 10.018 109.693 1.00 51.97 175 TRP A N 1
ATOM 1374 C CA . TRP A 1 175 ? -62.567 10.053 110.994 1.00 51.97 175 TRP A CA 1
ATOM 1375 C C . TRP A 1 175 ? -62.990 11.196 111.938 1.00 51.97 175 TRP A C 1
ATOM 1377 O O . TRP A 1 175 ? -63.204 10.905 113.116 1.00 51.97 175 TRP A O 1
ATOM 1387 N N . PRO A 1 176 ? -63.192 12.457 111.501 1.00 54.12 176 PRO A N 1
ATOM 1388 C CA . PRO A 1 176 ? -63.707 13.492 112.396 1.00 54.12 176 PRO A CA 1
ATOM 1389 C C . PRO A 1 176 ? -65.150 13.220 112.857 1.00 54.12 176 PRO A C 1
ATOM 1391 O O . PRO A 1 176 ? -65.486 13.546 113.990 1.00 54.12 176 PRO A O 1
ATOM 1394 N N . TYR A 1 177 ? -65.989 12.547 112.061 1.00 54.53 177 TYR A N 1
ATOM 1395 C CA . TYR A 1 177 ? -67.353 12.185 112.481 1.00 54.53 177 TYR A CA 1
ATOM 1396 C C . TYR A 1 177 ? -67.379 11.006 113.469 1.00 54.53 177 TYR A C 1
ATOM 1398 O O . TYR A 1 177 ? -68.141 11.029 114.440 1.00 54.53 177 TYR A O 1
ATOM 1406 N N . PHE A 1 178 ? -66.520 10.000 113.283 1.00 55.56 178 PHE A N 1
ATOM 1407 C CA . PHE A 1 178 ? -66.389 8.888 114.235 1.00 55.56 178 PHE A CA 1
ATOM 1408 C C . PHE A 1 178 ? -65.671 9.300 115.531 1.00 55.56 178 PHE A C 1
ATOM 1410 O O . PHE A 1 178 ? -66.081 8.899 116.619 1.00 55.56 178 PHE A O 1
ATOM 1417 N N . GLY A 1 179 ? -64.663 10.173 115.448 1.00 57.38 179 GLY A N 1
ATOM 1418 C CA . GLY A 1 179 ? -63.992 10.742 116.620 1.00 57.38 179 GLY A CA 1
ATOM 1419 C C . GLY A 1 179 ? -64.919 11.619 117.469 1.00 57.38 179 GLY A C 1
ATOM 1420 O O . GLY A 1 179 ? -64.926 11.500 118.695 1.00 57.38 179 GLY A O 1
ATOM 1421 N N . CYS A 1 180 ? -65.765 12.443 116.839 1.00 54.91 180 CYS A N 1
ATOM 1422 C CA . CYS A 1 180 ? -66.730 13.282 117.558 1.00 54.91 180 CYS A CA 1
ATOM 1423 C C . CYS A 1 180 ? -67.871 12.480 118.210 1.00 54.91 180 CYS A C 1
ATOM 1425 O O . CYS A 1 180 ? -68.339 12.861 119.282 1.00 54.91 180 CYS A O 1
ATOM 1427 N N . THR A 1 181 ? -68.302 11.358 117.624 1.00 56.84 181 THR A N 1
ATOM 1428 C CA . THR A 1 181 ? -69.365 10.515 118.209 1.00 56.84 181 THR A CA 1
ATOM 1429 C C . THR A 1 181 ? -68.859 9.643 119.362 1.00 56.84 181 THR A C 1
ATOM 1431 O O . THR A 1 181 ? -69.538 9.539 120.384 1.00 56.84 181 THR A O 1
ATOM 1434 N N . ALA A 1 182 ? -67.640 9.098 119.273 1.00 56.44 182 ALA A N 1
ATOM 1435 C CA . ALA A 1 182 ? -67.026 8.349 120.374 1.00 56.44 182 ALA A CA 1
ATOM 1436 C C . ALA A 1 182 ? -66.607 9.257 121.550 1.00 56.44 182 ALA A C 1
ATOM 1438 O O . ALA A 1 182 ? -66.821 8.905 122.712 1.00 56.44 182 ALA A O 1
ATOM 1439 N N . GLY A 1 183 ? -66.077 10.454 121.264 1.00 57.94 183 GLY A N 1
ATOM 1440 C CA . GLY A 1 183 ? -65.729 11.444 122.290 1.00 57.94 183 GLY A CA 1
ATOM 1441 C C . GLY A 1 183 ? -66.949 12.007 123.026 1.00 57.94 183 GLY A C 1
ATOM 1442 O O . GLY A 1 183 ? -66.914 12.155 124.247 1.00 57.94 183 GLY A O 1
ATOM 1443 N N . GLY A 1 184 ? -68.057 12.252 122.315 1.00 57.09 184 GLY A N 1
ATOM 1444 C CA . GLY A 1 184 ? -69.312 12.718 122.915 1.00 57.09 184 GLY A CA 1
ATOM 1445 C C . GLY A 1 184 ? -69.979 11.684 123.833 1.00 57.09 184 GLY A C 1
ATOM 1446 O O . GLY A 1 184 ? -70.493 12.044 124.892 1.00 57.09 184 GLY A O 1
ATOM 1447 N N . ALA A 1 185 ? -69.921 10.394 123.481 1.00 58.91 185 ALA A N 1
ATOM 1448 C CA . ALA A 1 185 ? -70.499 9.320 124.294 1.00 58.91 185 ALA A CA 1
ATOM 1449 C C . ALA A 1 185 ? -69.730 9.081 125.610 1.00 58.91 185 ALA A C 1
ATOM 1451 O O . ALA A 1 185 ? -70.344 8.838 126.650 1.00 58.91 185 ALA A O 1
ATOM 1452 N N . LEU A 1 186 ? -68.397 9.205 125.596 1.00 57.84 186 LEU A N 1
ATOM 1453 C CA . LEU A 1 186 ? -67.569 9.073 126.803 1.00 57.84 186 LEU A CA 1
ATOM 1454 C C . LEU A 1 186 ? -67.732 10.260 127.765 1.00 57.84 186 LEU A C 1
ATOM 1456 O O . LEU A 1 186 ? -67.756 10.065 128.979 1.00 57.84 186 LEU A O 1
ATOM 1460 N N . LEU A 1 187 ? -67.920 11.474 127.239 1.00 57.34 187 LEU A N 1
ATOM 1461 C CA . LEU A 1 187 ? -68.203 12.665 128.049 1.00 57.34 187 LEU A CA 1
ATOM 1462 C C . LEU A 1 187 ? -69.594 12.599 128.704 1.00 57.34 187 LEU A C 1
ATOM 1464 O O . LEU A 1 187 ? -69.736 12.968 129.868 1.00 57.34 187 LEU A O 1
ATOM 1468 N N . ALA A 1 188 ? -70.598 12.053 128.010 1.00 59.69 188 ALA A N 1
ATOM 1469 C CA . ALA A 1 188 ? -71.928 11.823 128.580 1.00 59.6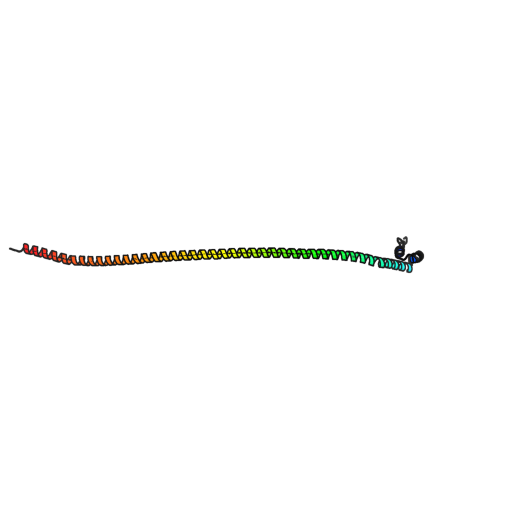9 188 ALA A CA 1
ATOM 1470 C C . ALA A 1 188 ? -71.916 10.775 129.713 1.00 59.69 188 ALA A C 1
ATOM 1472 O O . ALA A 1 188 ? -72.586 10.961 130.729 1.00 59.69 188 ALA A O 1
ATOM 1473 N N . LEU A 1 189 ? -71.114 9.710 129.583 1.00 59.50 189 LEU A N 1
ATOM 1474 C CA . LEU A 1 189 ? -70.922 8.708 130.640 1.00 59.50 189 LEU A CA 1
ATOM 1475 C C . LEU A 1 189 ? -70.170 9.270 131.857 1.00 59.50 189 LEU A C 1
ATOM 1477 O O . LEU A 1 189 ? -70.542 8.967 132.989 1.00 59.50 189 LEU A O 1
ATOM 1481 N N . ALA A 1 190 ? -69.166 10.128 131.651 1.00 58.81 190 ALA A N 1
ATOM 1482 C CA . ALA A 1 190 ? -68.443 10.780 132.746 1.00 58.81 190 ALA A CA 1
ATOM 1483 C C . ALA A 1 190 ? -69.327 11.774 133.526 1.00 58.81 190 ALA A C 1
ATOM 1485 O O . ALA A 1 190 ? -69.296 11.791 134.757 1.00 58.81 190 ALA A O 1
ATOM 1486 N N . VAL A 1 191 ? -70.168 12.552 132.832 1.00 60.81 191 VAL A N 1
ATOM 1487 C CA . VAL A 1 191 ? -71.123 13.481 133.468 1.00 60.81 191 VAL A CA 1
ATOM 1488 C C . VAL A 1 191 ? -72.223 12.724 134.223 1.00 60.81 191 VAL A C 1
ATOM 1490 O O . VAL A 1 191 ? -72.593 13.129 135.322 1.00 60.81 191 VAL A O 1
ATOM 1493 N N . ALA A 1 192 ? -72.696 11.586 133.703 1.00 60.03 192 ALA A N 1
ATOM 1494 C CA . ALA A 1 192 ? -73.693 10.757 134.384 1.00 60.03 192 ALA A CA 1
ATOM 1495 C C . ALA A 1 192 ? -73.157 10.044 135.644 1.00 60.03 192 ALA A C 1
ATOM 1497 O O . ALA A 1 192 ? -73.948 9.703 136.523 1.00 60.03 192 ALA A O 1
ATOM 1498 N N . HIS A 1 193 ? -71.839 9.829 135.756 1.00 58.44 193 HIS A N 1
ATOM 1499 C CA . HIS A 1 193 ? -71.240 9.138 136.904 1.00 58.44 193 HIS A CA 1
ATOM 1500 C C . HIS A 1 193 ? -70.847 10.078 138.061 1.00 58.44 193 HIS A C 1
ATOM 1502 O O . HIS A 1 193 ? -70.780 9.622 139.202 1.00 58.44 193 HIS A O 1
ATOM 1508 N N . PHE A 1 194 ? -70.627 11.373 137.792 1.00 57.16 194 PHE A N 1
ATOM 1509 C CA . PHE A 1 194 ? -70.289 12.389 138.807 1.00 57.16 194 PHE A CA 1
ATOM 1510 C C . PHE A 1 194 ? -71.489 13.208 139.318 1.00 57.16 194 PHE A C 1
ATOM 1512 O O . PHE A 1 194 ? -71.361 13.924 140.307 1.00 57.16 194 PHE A O 1
ATOM 1519 N N . LEU A 1 195 ? -72.660 13.090 138.686 1.00 53.25 195 LEU A N 1
ATOM 1520 C CA . LEU A 1 195 ? -73.915 13.711 139.120 1.00 53.25 195 LEU A CA 1
ATOM 1521 C C . LEU A 1 195 ? -74.954 12.635 139.453 1.00 53.25 195 LEU A C 1
ATOM 1523 O O . LEU A 1 195 ? -75.948 12.452 138.751 1.00 53.25 195 LEU A O 1
ATOM 1527 N N . LYS A 1 196 ? -74.743 11.927 140.560 1.00 41.22 196 LYS A N 1
ATOM 1528 C CA . LYS A 1 196 ? -75.851 11.323 141.302 1.00 41.22 196 LYS A CA 1
ATOM 1529 C C . LYS A 1 196 ? -75.568 11.445 142.808 1.00 41.22 196 LYS A C 1
ATOM 1531 O O . LYS A 1 196 ? -74.463 11.084 143.206 1.00 41.22 196 LYS A O 1
ATOM 1536 N N . PRO A 1 197 ? -76.501 12.049 143.568 1.00 55.28 197 PRO A N 1
ATOM 1537 C CA . PRO A 1 197 ? -76.320 12.478 144.957 1.00 55.28 197 PRO A CA 1
ATOM 1538 C C . PRO A 1 197 ? -76.179 11.322 145.948 1.00 55.28 197 PRO A C 1
ATOM 1540 O O . PRO A 1 197 ? -76.699 10.221 145.651 1.00 55.28 197 PRO A O 1
#